Protein 5DGG (pdb70)

Nearest PDB structures (foldseek):
  5dgg-assembly1_A  TM=1.006E+00  e=9.284E-41  Legionella pneumophila subsp. pneumophila str. Philadelphia 1
  5dgg-assembly2_B  TM=1.002E+00  e=3.657E-35  Legionella pneumophila subsp. pneumophila str. Philadelphia 1
  6ups-assembly1_A  TM=5.997E-01  e=3.165E-06  Orientia tsutsugamushi str. Ikeda
  8efw-assembly1_B  TM=4.073E-01  e=1.643E-03  Legionella pneumophila
  8bsh-assembly1_A  TM=3.653E-01  e=6.629E-01  Saccharomyces cerevisiae

Sequence (352 aa):
RDQMQDHDMTLLMPKSQGRIVVMAVVLNRYDSSHSANAIIETTLASDVFNPEVHYIMIPVGPGHWRGVYLLSKPTAYDLELFDPYGPEEGAAVVLDDYVLDLLNQCGVPKELVNIRHTGPKHPQGDAYSCGDFTCAYSHKKMKEFGAPEGSYNPILIDTLDNLGNEDNVVLRMTTREETRALVRDQMQDHHDMTLLMPKSQGRIVVMAVLNRYDSHSANAIIETTLASDVFNPEVHYIMIPVGPGHWRGVYLSKPYDDLELFDPYGPEGAAVLDDYVLDLLNQCGVPKKELVNIRHTGPKHPQGDAYSCGDFTCAYSHKKMKEEFGAPEGSYNPILIDTLDNLGNEDNVVLRMTTREETRALVDK

InterPro domains:
  IPR040938 Legionella ubiquitin-specific protease A domain [PF18242] (123-303)

Solvent-accessible surface area: 16009 Å² total; per-residue (Å²): 186,108,60,18,101,71,118,44,0,76,72,4,9,4,111,50,108,71,122,4,22,21,18,76,36,2,47,63,157,65,84,119,18,15,88,62,27,28,152,65,2,21,68,23,3,116,40,124,129,11,39,34,1,0,7,2,2,1,54,24,44,2,22,0,2,4,6,25,29,100,95,12,22,33,2,8,0,0,1,2,92,11,70,160,27,0,55,64,0,27,110,44,3,27,89,6,5,92,107,10,49,2,62,69,50,36,0,5,2,50,28,16,23,17,137,74,64,58,41,57,55,18,1,1,1,0,2,0,0,0,18,1,11,46,16,0,98,97,24,61,11,84,147,82,26,30,24,63,88,0,10,74,14,7,39,96,85,0,3,118,132,40,43,0,19,131,26,5,150,81,34,41,164,80,107,137,183,116,83,13,117,64,124,34,0,70,60,4,8,4,106,63,67,64,118,4,23,21,18,76,33,3,45,17,63,49,97,109,16,8,87,69,45,25,138,68,1,19,62,19,1,111,56,114,132,8,76,54,2,0,11,2,1,0,41,18,10,1,1,0,3,2,5,22,40,153,52,42,1,3,0,0,0,3,10,5,65,41,0,0,41,4,1,33,77,36,3,28,68,2,4,73,82,9,57,4,52,90,140,100,13,106,47,110,63,27,21,17,138,74,71,50,11,47,42,16,1,0,1,0,2,0,0,1,19,1,11,56,8,0,112,112,15,42,12,73,150,77,13,37,26,71,91,1,14,82,13,7,39,96,76,0,2,121,149,54,38,0,7,99,17,7,108,75,33,27,143,31,76,94,122,197

Radius of gyration: 22.14 Å; Cα contacts (8 Å, |Δi|>4): 715; chains: 2; bounding box: 52×66×44 Å

Foldseek 3Di:
DAADAQVLLVLQAFDDDWQEHEDGEAELVDPVRLVVCLVVVLCLVPDPRHAKYKYWYDDQQIWIWIWGCDCAIEIETEGLQFFVVSVVCPVVVQVSVVSSPDHPVRYHYDTGYAPDRPNDRRCNSLRRRLVSLVVCVVVPHDPVRGDVVSVVCRNPPNCVVHVSVVVSVVVSVVSD/DAADDQVLLQLLAFDDFWQEHEDGEAELVPVCRLVVCLVVVLCSLPPPRHQKYWYFYDDQQTWIWIAGHCGEIEIEGLQFQVPRVVCVVVVQVSVVSSVDHPVNYDYDGGYFPDHDNDRRCNSLLRRLVSLVVCVVVPGDPVRGDVVSVVCRNPPNCVVPVSVVVSVVVSVVSVVD

B-factor: mean 38.73, std 14.13, range [18.29, 102.54]

Structure (mmCIF, N/CA/C/O backbone):
data_5DGG
#
_entry.id   5DGG
#
_cell.length_a   49.085
_cell.length_b   56.564
_cell.length_c   121.994
_cell.angle_alpha   90.000
_cell.angle_beta   90.000
_cell.angle_gamma   90.000
#
_symmetry.space_group_name_H-M   'P 21 21 21'
#
loop_
_entity.id
_entity.type
_entity.pdbx_description
1 polymer 'Uncharacterized protein'
2 non-polymer 'CHLORIDE ION'
3 water water
#
loop_
_atom_site.group_PDB
_atom_site.id
_atom_site.type_symbol
_atom_site.label_atom_id
_atom_site.label_alt_id
_atom_site.label_comp_id
_atom_site.label_asym_id
_atom_site.label_entity_id
_atom_site.label_seq_id
_atom_site.pdbx_PDB_ins_code
_atom_site.Cartn_x
_atom_site.Cartn_y
_atom_site.Cartn_z
_atom_site.occupancy
_atom_site.B_iso_or_equiv
_atom_site.auth_seq_id
_atom_site.auth_comp_id
_atom_site.auth_asym_id
_atom_site.auth_atom_id
_atom_site.pdbx_PDB_model_num
ATOM 1 N N . ARG A 1 3 ? 15.418 -17.218 12.605 1.00 54.60 123 ARG A N 1
ATOM 2 C CA . ARG A 1 3 ? 14.912 -15.917 12.026 1.00 52.57 123 ARG A CA 1
ATOM 3 C C . ARG A 1 3 ? 14.291 -16.038 10.648 1.00 48.72 123 ARG A C 1
ATOM 4 O O . ARG A 1 3 ? 14.209 -15.068 9.877 1.00 48.08 123 ARG A O 1
ATOM 12 N N . ASP A 1 4 ? 13.843 -17.235 10.328 1.00 46.72 124 ASP A N 1
ATOM 13 C CA . ASP A 1 4 ? 13.017 -17.388 9.169 1.00 47.75 124 ASP A CA 1
ATOM 14 C C . ASP A 1 4 ? 11.619 -16.925 9.618 1.00 43.40 124 ASP A C 1
ATOM 15 O O . ASP A 1 4 ? 11.331 -16.754 10.836 1.00 39.98 124 ASP A O 1
ATOM 20 N N . GLN A 1 5 ? 10.833 -16.616 8.607 1.00 47.22 125 GLN A N 1
ATOM 21 C CA . GLN A 1 5 ? 9.450 -16.214 8.733 1.00 47.27 125 GLN A CA 1
ATOM 22 C C . GLN A 1 5 ? 8.554 -17.422 8.913 1.00 48.46 125 GLN A C 1
ATOM 23 O O . GLN A 1 5 ? 8.814 -18.484 8.328 1.00 41.72 125 GLN A O 1
ATOM 29 N N . MET A 1 6 ? 7.476 -17.235 9.686 1.00 44.44 126 MET A N 1
ATOM 30 C CA . MET A 1 6 ? 6.422 -18.212 9.734 1.00 42.01 126 MET A CA 1
ATOM 31 C C . MET A 1 6 ? 5.798 -18.344 8.346 1.00 40.25 126 MET A C 1
ATOM 32 O O . MET A 1 6 ? 5.602 -17.367 7.604 1.00 40.82 126 MET A O 1
ATOM 37 N N . GLN A 1 7 ? 5.530 -19.580 7.963 1.00 40.99 127 GLN A N 1
ATOM 38 C CA . GLN A 1 7 ? 4.813 -19.868 6.739 1.00 40.90 127 GLN A CA 1
ATOM 39 C C . GLN A 1 7 ? 3.369 -20.248 7.104 1.00 37.44 127 GLN A C 1
ATOM 40 O O . GLN A 1 7 ? 3.006 -20.333 8.287 1.00 34.44 127 GLN A O 1
ATOM 46 N N . ASP A 1 8 ? 2.547 -20.448 6.083 1.00 35.77 128 ASP A N 1
ATOM 47 C CA . ASP A 1 8 ? 1.137 -20.837 6.294 1.00 38.44 128 ASP A CA 1
ATOM 48 C C . ASP A 1 8 ? 0.928 -21.911 7.359 1.00 38.39 128 ASP A C 1
ATOM 49 O O . ASP A 1 8 ? 0.120 -21.748 8.290 1.00 35.41 128 ASP A O 1
ATOM 54 N N . HIS A 1 9 ? 1.622 -23.033 7.176 1.00 37.92 129 HIS A N 1
ATOM 55 C CA . HIS A 1 9 ? 1.413 -24.198 8.022 1.00 41.67 129 HIS A CA 1
ATOM 56 C C . HIS A 1 9 ? 1.773 -23.882 9.460 1.00 38.07 129 HIS A C 1
ATOM 57 O O . HIS A 1 9 ? 1.106 -24.341 10.373 1.00 38.26 129 HIS A O 1
ATOM 64 N N . ASP A 1 10 ? 2.808 -23.073 9.661 1.00 37.92 130 ASP A N 1
ATOM 65 C CA . ASP A 1 10 ? 3.207 -22.639 11.005 1.00 37.55 130 ASP A CA 1
ATOM 66 C C . ASP A 1 10 ? 2.073 -21.855 11.643 1.00 36.20 130 ASP A C 1
ATOM 67 O O . ASP A 1 10 ? 1.767 -22.070 12.814 1.00 33.13 130 ASP A O 1
ATOM 72 N N . MET A 1 11 ? 1.447 -20.952 10.873 1.00 34.96 131 MET A N 1
ATOM 73 C CA . MET A 1 11 ? 0.334 -20.155 11.424 1.00 33.25 131 MET A CA 1
ATOM 74 C C . MET A 1 11 ? -0.838 -21.083 11.739 1.00 35.38 131 MET A C 1
ATOM 75 O O . MET A 1 11 ? -1.464 -20.985 12.797 1.00 33.85 131 MET A O 1
ATOM 80 N N . THR A 1 12 ? -1.153 -21.976 10.803 1.00 37.49 132 THR A N 1
ATOM 81 C CA . THR A 1 12 ? -2.251 -22.926 11.007 1.00 38.34 132 THR A CA 1
ATOM 82 C C . THR A 1 12 ? -2.057 -23.687 12.320 1.00 41.77 132 THR A C 1
ATOM 83 O O . THR A 1 12 ? -2.967 -23.791 13.114 1.00 40.87 132 THR A O 1
ATOM 87 N N . LEU A 1 13 ? -0.840 -24.125 12.591 1.00 42.76 133 LEU A N 1
ATOM 88 C CA . LEU A 1 13 ? -0.575 -24.900 13.792 1.00 45.11 133 LEU A CA 1
ATOM 89 C C . LEU A 1 13 ? -0.771 -24.060 15.046 1.00 42.95 133 LEU A C 1
ATOM 90 O O . LEU A 1 13 ? -1.388 -24.530 16.009 1.00 44.30 133 LEU A O 1
ATOM 95 N N . LEU A 1 14 ? -0.284 -22.817 15.038 1.00 38.33 134 LEU A N 1
ATOM 96 C CA . LEU A 1 14 ? -0.222 -22.036 16.275 1.00 38.95 134 LEU A CA 1
ATOM 97 C C . LEU A 1 14 ? -1.390 -21.074 16.543 1.00 34.70 134 LEU A C 1
ATOM 98 O O . LEU A 1 14 ? -1.606 -20.678 17.676 1.00 35.13 134 LEU A O 1
ATOM 103 N N . MET A 1 15 ? -2.098 -20.666 15.505 1.00 31.97 135 MET A N 1
ATOM 104 C CA . MET A 1 15 ? -3.283 -19.813 15.669 1.00 28.85 135 MET A CA 1
ATOM 105 C C . MET A 1 15 ? -4.302 -20.474 16.602 1.00 28.59 135 MET A C 1
ATOM 106 O O . MET A 1 15 ? -4.402 -21.695 16.650 1.00 28.98 135 MET A O 1
ATOM 111 N N . PRO A 1 16 ? -5.053 -19.665 17.358 1.00 28.29 136 PRO A N 1
ATOM 112 C CA . PRO A 1 16 ? -6.206 -20.212 18.109 1.00 27.83 136 PRO A CA 1
ATOM 113 C C . PRO A 1 16 ? -7.184 -20.839 17.118 1.00 29.33 136 PRO A C 1
ATOM 114 O O . PRO A 1 16 ? -7.128 -20.529 15.922 1.00 28.16 136 PRO A O 1
ATOM 118 N N . LYS A 1 17 ? -8.023 -21.731 17.615 1.00 29.18 137 LYS A N 1
ATOM 119 C CA . LYS A 1 17 ? -8.975 -22.465 16.809 1.00 30.22 137 LYS A CA 1
ATOM 120 C C . LYS A 1 17 ? -10.348 -21.929 17.133 1.00 26.65 137 LYS A C 1
ATOM 121 O O . LYS A 1 17 ? -10.573 -21.473 18.257 1.00 27.69 137 LYS A O 1
ATOM 127 N N . SER A 1 18 ? -11.267 -22.031 16.178 1.00 25.71 138 SER A N 1
ATOM 128 C CA . SER A 1 18 ? -12.637 -21.648 16.374 1.00 25.04 138 SER A CA 1
ATOM 129 C C . SER A 1 18 ? -13.195 -22.341 17.577 1.00 27.33 138 SER A C 1
ATOM 130 O O . SER A 1 18 ? -12.930 -23.532 17.807 1.00 26.09 138 SER A O 1
ATOM 133 N N . GLN A 1 19 ? -13.989 -21.614 18.343 1.00 27.10 139 GLN A N 1
ATOM 134 C CA . GLN A 1 19 ? -14.745 -22.231 19.412 1.00 32.41 139 GLN A CA 1
ATOM 135 C C . GLN A 1 19 ? -15.990 -21.393 19.706 1.00 30.89 139 GLN A C 1
ATOM 136 O O . GLN A 1 19 ? -15.895 -20.215 19.980 1.00 28.33 139 GLN A O 1
ATOM 142 N N . GLY A 1 20 ? -17.143 -22.023 19.578 1.00 30.91 140 GLY A N 1
ATOM 143 C CA . GLY A 1 20 ? -18.410 -21.393 19.864 1.00 31.58 140 GLY A CA 1
ATOM 144 C C . GLY A 1 20 ? -18.583 -20.152 19.009 1.00 30.31 140 GLY A C 1
ATOM 145 O O . GLY A 1 20 ? -18.380 -20.188 17.790 1.00 32.18 140 GLY A O 1
ATOM 146 N N . ARG A 1 21 ? -18.861 -19.033 19.662 1.00 28.28 141 ARG A N 1
ATOM 147 C CA . ARG A 1 21 ? -19.209 -17.796 18.937 1.00 28.45 141 ARG A CA 1
ATOM 148 C C . ARG A 1 21 ? -17.989 -17.093 18.284 1.00 25.37 141 ARG A C 1
ATOM 149 O O . ARG A 1 21 ? -18.121 -16.052 17.668 1.00 23.76 141 ARG A O 1
ATOM 157 N N . ILE A 1 22 ? -16.811 -17.663 18.432 1.00 24.17 142 ILE A N 1
ATOM 158 C CA . ILE A 1 22 ? -15.598 -17.112 17.841 1.00 24.27 142 ILE A CA 1
ATOM 159 C C . ILE A 1 22 ? -15.144 -18.021 16.728 1.00 24.76 142 ILE A C 1
ATOM 160 O O . ILE A 1 22 ? -14.824 -19.226 16.971 1.00 26.82 142 ILE A O 1
ATOM 165 N N . VAL A 1 23 ? -15.099 -17.494 15.518 1.00 22.75 143 VAL A N 1
ATOM 166 C CA . VAL A 1 23 ? -14.515 -18.238 14.412 1.00 24.06 143 VAL A CA 1
ATOM 167 C C . VAL A 1 23 ? -13.126 -17.744 14.089 1.00 23.61 143 VAL A C 1
ATOM 168 O O . VAL A 1 23 ? -12.909 -16.545 13.986 1.00 22.75 143 VAL A O 1
ATOM 172 N N . VAL A 1 24 ? -12.196 -18.675 13.852 1.00 22.30 144 VAL A N 1
ATOM 173 C CA . VAL A 1 24 ? -10.881 -18.344 13.400 1.00 23.09 144 VAL A CA 1
ATOM 174 C C . VAL A 1 24 ? -10.749 -18.985 12.031 1.00 24.52 144 VAL A C 1
ATOM 175 O O . VAL A 1 24 ? -10.782 -20.214 11.889 1.00 25.39 144 VAL A O 1
ATOM 179 N N . MET A 1 25 ? -10.661 -18.156 11.010 1.00 23.34 145 MET A N 1
ATOM 180 C CA . MET A 1 25 ? -10.544 -18.654 9.643 1.00 26.09 145 MET A CA 1
ATOM 181 C C . MET A 1 25 ? -9.117 -19.068 9.323 1.00 25.03 145 MET A C 1
ATOM 182 O O . MET A 1 25 ? -8.182 -18.654 9.989 1.00 23.74 145 MET A O 1
ATOM 187 N N . ALA A 1 26 ? -9.000 -19.868 8.261 1.00 25.31 146 ALA A N 1
ATOM 188 C CA . ALA A 1 26 ? -7.706 -20.258 7.733 1.00 28.75 146 ALA A CA 1
ATOM 189 C C . ALA A 1 26 ? -6.978 -19.067 7.163 1.00 28.58 146 ALA A C 1
ATOM 190 O O . ALA A 1 26 ? -7.565 -18.027 6.800 1.00 24.17 146 ALA A O 1
ATOM 192 N N . VAL A 1 27 ? -5.694 -19.274 7.001 1.00 29.83 147 VAL A N 1
ATOM 193 C CA A VAL A 1 27 ? -4.846 -18.240 6.426 0.60 30.98 147 VAL A CA 1
ATOM 194 C CA B VAL A 1 27 ? -4.798 -18.295 6.382 0.40 30.31 147 VAL A CA 1
ATOM 195 C C . VAL A 1 27 ? -5.319 -17.750 5.052 1.00 31.22 147 VAL A C 1
ATOM 196 O O . VAL A 1 27 ? -5.746 -18.523 4.181 1.00 29.49 147 VAL A O 1
ATOM 203 N N . LEU A 1 28 ? -5.261 -16.437 4.877 1.00 28.95 148 LEU A N 1
ATOM 204 C CA . LEU A 1 28 ? -5.599 -15.817 3.607 1.00 30.12 148 LEU A CA 1
ATOM 205 C C . LEU A 1 28 ? -4.318 -15.277 2.988 1.00 28.64 148 LEU A C 1
ATOM 206 O O . LEU A 1 28 ? -3.491 -14.709 3.681 1.00 26.37 148 LEU A O 1
ATOM 211 N N . ASN A 1 29 ? -4.174 -15.446 1.681 1.00 28.22 149 ASN A N 1
ATOM 212 C CA . ASN A 1 29 ? -3.061 -14.883 0.946 1.00 28.06 149 ASN A CA 1
ATOM 213 C C . ASN A 1 29 ? -3.573 -13.691 0.145 1.00 28.10 149 ASN A C 1
ATOM 214 O O . ASN A 1 29 ? -4.269 -13.858 -0.871 1.00 28.13 149 ASN A O 1
ATOM 219 N N . ARG A 1 30 ? -3.178 -12.493 0.531 1.00 28.57 150 ARG A N 1
ATOM 220 C CA . ARG A 1 30 ? -3.751 -11.281 -0.072 1.00 31.76 150 ARG A CA 1
ATOM 221 C C . ARG A 1 30 ? -3.314 -11.043 -1.489 1.00 32.54 150 ARG A C 1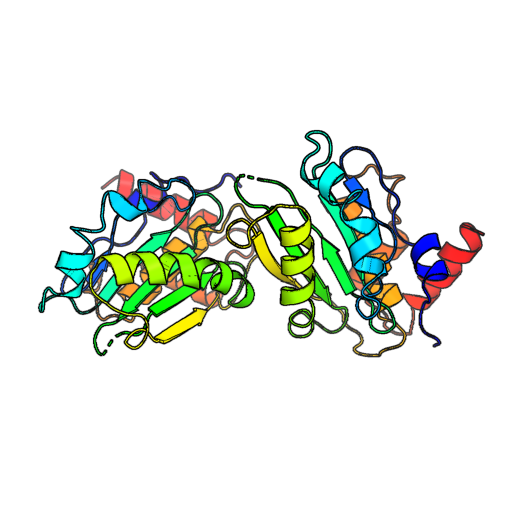
ATOM 222 O O . ARG A 1 30 ? -3.948 -10.265 -2.191 1.00 32.75 150 ARG A O 1
ATOM 230 N N . TYR A 1 31 ? -2.261 -11.724 -1.943 1.00 32.46 151 TYR A N 1
ATOM 231 C CA . TYR A 1 31 ? -1.825 -11.608 -3.363 1.00 34.06 151 TYR A CA 1
ATOM 232 C C . TYR A 1 31 ? -2.535 -12.514 -4.345 1.00 35.48 151 TYR A C 1
ATOM 233 O O . TYR A 1 31 ? -2.596 -12.216 -5.542 1.00 37.42 151 TYR A O 1
ATOM 242 N N . ASP A 1 32 ? -3.049 -13.620 -3.853 1.00 33.73 152 ASP A N 1
ATOM 243 C CA . ASP A 1 32 ? -3.674 -14.636 -4.674 1.00 33.51 152 ASP A CA 1
ATOM 244 C C . ASP A 1 32 ? -5.210 -14.412 -4.689 1.00 33.86 152 ASP A C 1
ATOM 245 O O . ASP A 1 32 ? -5.896 -14.646 -3.715 1.00 31.14 152 ASP A O 1
ATOM 250 N N . SER A 1 33 ? -5.726 -13.932 -5.810 1.00 33.96 153 SER A N 1
ATOM 251 C CA A SER A 1 33 ? -7.138 -13.617 -5.915 0.60 36.78 153 SER A CA 1
ATOM 252 C CA B SER A 1 33 ? -7.144 -13.623 -5.921 0.40 36.18 153 SER A CA 1
ATOM 253 C C . SER A 1 33 ? -7.984 -14.854 -5.588 1.00 36.93 153 SER A C 1
ATOM 254 O O . SER A 1 33 ? -9.090 -14.734 -5.030 1.00 35.69 153 SER A O 1
ATOM 259 N N . HIS A 1 34 ? -7.464 -16.039 -5.931 1.00 36.02 154 HIS A N 1
ATOM 260 C CA . HIS A 1 34 ? -8.167 -17.267 -5.618 1.00 36.51 154 HIS A CA 1
ATOM 261 C C . HIS A 1 34 ? -8.387 -17.500 -4.127 1.00 35.61 154 HIS A C 1
ATOM 262 O O . HIS A 1 34 ? -9.380 -18.129 -3.724 1.00 33.41 154 HIS A O 1
ATOM 269 N N . SER A 1 35 ? -7.476 -16.989 -3.301 1.00 34.56 155 SER A N 1
ATOM 270 C CA . SER A 1 35 ? -7.554 -17.215 -1.880 1.00 33.50 155 SER A CA 1
ATOM 271 C C . SER A 1 35 ? -8.790 -16.488 -1.298 1.00 33.29 155 SER A C 1
ATOM 272 O O . SER A 1 35 ? -9.614 -17.079 -0.594 1.00 34.24 155 SER A O 1
ATOM 275 N N . ALA A 1 36 ? -8.946 -15.229 -1.652 1.00 32.51 156 ALA A N 1
ATOM 276 C CA . ALA A 1 36 ? -10.119 -14.474 -1.286 1.00 35.07 156 ALA A CA 1
ATOM 277 C C . ALA A 1 36 ? -11.398 -15.101 -1.914 1.00 37.01 156 ALA A C 1
ATOM 278 O O . ALA A 1 36 ? -12.419 -15.298 -1.241 1.00 37.78 156 ALA A O 1
ATOM 280 N N . ASN A 1 37 ? -11.346 -15.418 -3.212 1.00 35.02 157 ASN A N 1
ATOM 281 C CA . ASN A 1 37 ? -12.499 -16.009 -3.886 1.00 35.91 157 ASN A CA 1
ATOM 282 C C . ASN A 1 37 ? -12.993 -17.269 -3.223 1.00 36.18 157 ASN A C 1
ATOM 283 O O . ASN A 1 37 ? -14.181 -17.441 -3.059 1.00 36.04 157 ASN A O 1
ATOM 288 N N . ALA A 1 38 ? -12.078 -18.115 -2.812 1.00 35.89 158 ALA A N 1
ATOM 289 C CA . ALA A 1 38 ? -12.435 -19.386 -2.231 1.00 38.78 158 ALA A CA 1
ATOM 290 C C . ALA A 1 38 ? -13.123 -19.289 -0.886 1.00 40.56 158 ALA A C 1
ATOM 291 O O . ALA A 1 38 ? -13.808 -20.230 -0.507 1.00 45.70 158 ALA A O 1
ATOM 293 N N . ILE A 1 39 ? -12.915 -18.213 -0.134 1.00 38.80 159 ILE A N 1
ATOM 294 C CA . ILE A 1 39 ? -13.508 -18.160 1.200 1.00 40.15 159 ILE A CA 1
ATOM 295 C C . ILE A 1 39 ? -14.761 -17.318 1.339 1.00 36.30 159 ILE A C 1
ATOM 296 O O . ILE A 1 39 ? -15.303 -17.243 2.444 1.00 37.94 159 ILE A O 1
ATOM 301 N N . ILE A 1 40 ? -15.204 -16.673 0.261 1.00 34.19 160 ILE A N 1
ATOM 302 C CA . ILE A 1 40 ? -16.359 -15.770 0.350 1.00 35.31 160 ILE A CA 1
ATOM 303 C C . ILE A 1 40 ? -17.532 -16.518 0.970 1.00 33.97 160 ILE A C 1
ATOM 304 O O . ILE A 1 40 ? -18.221 -15.980 1.836 1.00 31.63 160 ILE A O 1
ATOM 309 N N . GLU A 1 41 ? -17.745 -17.771 0.565 1.00 34.46 161 GLU A N 1
ATOM 310 C CA . GLU A 1 41 ? -18.959 -18.454 0.978 1.00 36.50 161 GLU A CA 1
ATOM 311 C C . GLU A 1 41 ? -18.907 -18.822 2.460 1.00 35.32 161 GLU A C 1
ATOM 312 O O . GLU A 1 41 ? -19.889 -18.653 3.207 1.00 33.22 161 GLU A O 1
ATOM 318 N N . THR A 1 42 ? -17.752 -19.275 2.886 1.00 33.63 162 THR A N 1
ATOM 319 C CA A THR A 1 42 ? -17.541 -19.573 4.298 0.60 35.02 162 THR A CA 1
ATOM 320 C CA B THR A 1 42 ? -17.486 -19.567 4.294 0.40 32.92 162 THR A CA 1
ATOM 321 C C . THR A 1 42 ? -17.598 -18.296 5.140 1.00 30.54 162 THR A C 1
ATOM 322 O O . THR A 1 42 ? -18.267 -18.265 6.173 1.00 30.22 162 THR A O 1
ATOM 329 N N . LEU A 1 43 ? -16.981 -17.237 4.678 1.00 28.48 163 LEU A N 1
ATOM 330 C CA . LEU A 1 43 ? -16.959 -16.018 5.462 1.00 29.58 163 LEU A CA 1
ATOM 331 C C . LEU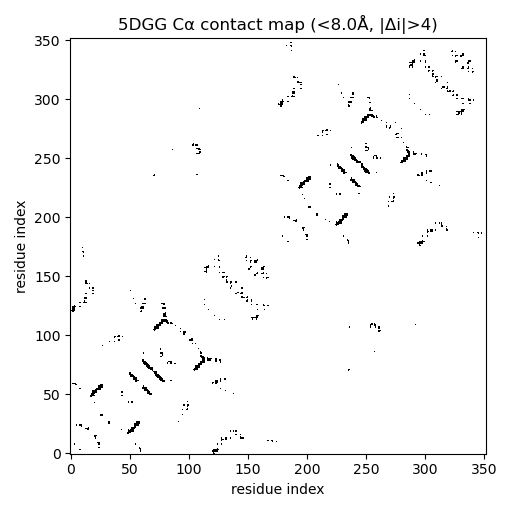 A 1 43 ? -18.382 -15.391 5.476 1.00 29.35 163 LEU A C 1
ATOM 332 O O . LEU A 1 43 ? -18.875 -14.941 6.530 1.00 29.00 163 LEU A O 1
ATOM 337 N N . ALA A 1 44 ? -19.090 -15.446 4.349 1.00 28.36 164 ALA A N 1
ATOM 338 C CA . ALA A 1 44 ? -20.445 -14.891 4.297 1.00 28.90 164 ALA A CA 1
ATOM 339 C C . ALA A 1 44 ? -21.353 -15.697 5.226 1.00 28.90 164 ALA A C 1
ATOM 340 O O . ALA A 1 44 ? -22.121 -15.140 6.032 1.00 27.52 164 ALA A O 1
ATOM 342 N N . SER A 1 45 ? -21.215 -17.013 5.185 1.00 28.61 165 SER A N 1
ATOM 343 C CA . SER A 1 45 ? -22.017 -17.829 6.061 1.00 31.18 165 SER A CA 1
ATOM 344 C C . SER A 1 45 ? -21.847 -17.455 7.547 1.00 30.36 165 SER A C 1
ATOM 345 O O . SER A 1 45 ? -22.817 -17.383 8.284 1.00 31.09 165 SER A O 1
ATOM 348 N N . ASP A 1 46 ? -20.613 -17.217 7.971 1.00 27.00 166 ASP A N 1
ATOM 349 C CA . ASP A 1 46 ? -20.299 -16.823 9.348 1.00 27.02 166 ASP A CA 1
ATOM 350 C C . ASP A 1 46 ? -20.742 -15.388 9.645 1.00 26.94 166 ASP A C 1
ATOM 351 O O . ASP A 1 46 ? -21.303 -15.121 10.705 1.00 27.48 166 ASP A O 1
ATOM 356 N N . VAL A 1 47 ? -20.526 -14.476 8.701 1.00 25.73 167 VAL A N 1
ATOM 357 C CA . VAL A 1 47 ? -20.980 -13.113 8.853 1.00 28.63 167 VAL A CA 1
ATOM 358 C C . VAL A 1 47 ? -22.454 -13.052 9.178 1.00 30.19 167 VAL A C 1
ATOM 359 O O . VAL A 1 47 ? -22.845 -12.278 10.026 1.00 30.77 167 VAL A O 1
ATOM 363 N N . PHE A 1 48 ? -23.244 -13.894 8.523 1.00 32.69 168 PHE A N 1
ATOM 364 C CA . PHE A 1 48 ? -24.675 -13.831 8.637 1.00 33.35 168 PHE A CA 1
ATOM 365 C C . PHE A 1 48 ? -25.238 -14.907 9.543 1.00 36.83 168 PHE A C 1
ATOM 366 O O . PHE A 1 48 ? -26.464 -15.101 9.600 1.00 39.74 168 PHE A O 1
ATOM 374 N N . ASN A 1 49 ? -24.385 -15.570 10.319 1.00 36.45 169 ASN A N 1
ATOM 375 C CA . ASN A 1 49 ? -24.843 -16.600 11.212 1.00 36.82 169 ASN A CA 1
ATOM 376 C C . ASN A 1 49 ? -24.978 -16.018 12.616 1.00 41.61 169 ASN A C 1
ATOM 377 O O . ASN A 1 49 ? -23.988 -15.513 13.186 1.00 36.77 169 ASN A O 1
ATOM 382 N N . PRO A 1 50 ? -26.218 -16.055 13.178 1.00 45.02 170 PRO A N 1
ATOM 383 C CA . PRO A 1 50 ? -26.483 -15.449 14.473 1.00 45.42 170 PRO A CA 1
ATOM 384 C C . PRO A 1 50 ? -25.607 -15.972 15.602 1.00 40.45 170 PRO A C 1
ATOM 385 O O . PRO A 1 50 ? -25.312 -15.223 16.515 1.00 42.94 170 PRO A O 1
ATOM 389 N N . GLU A 1 51 ? -25.199 -17.228 15.528 1.00 40.39 171 GLU A N 1
ATOM 390 C CA . GLU A 1 51 ? -24.416 -17.860 16.593 1.00 43.73 171 GLU A CA 1
ATOM 391 C C . GLU A 1 51 ? -22.925 -17.399 16.644 1.00 39.55 171 GLU A C 1
ATOM 392 O O . GLU A 1 51 ? -22.251 -17.623 17.646 1.00 42.52 171 GLU A O 1
ATOM 398 N N . VAL A 1 52 ? -22.444 -16.823 15.546 1.00 33.54 172 VAL A N 1
ATOM 399 C CA . VAL A 1 52 ? -21.082 -16.318 15.413 1.00 29.52 172 VAL A CA 1
ATOM 400 C C . VAL A 1 52 ? -21.085 -14.847 15.748 1.00 28.56 172 VAL A C 1
ATOM 401 O O . VAL A 1 52 ? -21.894 -14.077 15.211 1.00 28.14 172 VAL A O 1
ATOM 405 N N . HIS A 1 53 ? -20.200 -14.452 16.659 1.00 26.03 173 HIS A N 1
ATOM 406 C CA . HIS A 1 53 ? -20.087 -13.062 17.013 1.00 27.16 173 HIS A CA 1
ATOM 407 C C . HIS A 1 53 ? -18.731 -12.433 16.656 1.00 24.84 173 HIS A C 1
ATOM 408 O O . HIS A 1 53 ? -18.642 -11.224 16.482 1.00 25.78 173 HIS A O 1
ATOM 415 N N . TYR A 1 54 ? -17.689 -13.249 16.573 1.00 23.09 174 TYR A N 1
ATOM 416 C CA . TYR A 1 54 ? -16.359 -12.771 16.243 1.00 21.36 174 TYR A CA 1
ATOM 417 C C . TYR A 1 54 ? -15.753 -13.644 15.145 1.00 22.35 174 TYR A C 1
ATOM 418 O O . TYR A 1 54 ? -15.941 -14.851 15.133 1.00 20.41 174 TYR A O 1
ATOM 427 N N . ILE A 1 55 ? -15.030 -13.013 14.213 1.00 20.99 175 ILE A N 1
ATOM 428 C CA . ILE A 1 55 ? -14.331 -13.712 13.124 1.00 19.98 175 ILE A CA 1
ATOM 429 C C . ILE A 1 55 ? -12.911 -13.163 13.050 1.00 19.57 175 ILE A C 1
ATOM 430 O O . ILE A 1 55 ? -12.759 -11.970 12.913 1.00 19.98 175 ILE A O 1
ATOM 435 N N . MET A 1 56 ? -11.901 -14.026 13.192 1.00 18.83 176 MET A N 1
ATOM 436 C CA . MET A 1 56 ? -10.503 -13.668 13.045 1.00 19.41 176 MET A CA 1
ATOM 437 C C . MET A 1 56 ? -9.923 -14.204 11.731 1.00 19.67 176 MET A C 1
ATOM 438 O O . MET A 1 56 ? -10.174 -15.349 11.327 1.00 20.67 176 MET A O 1
ATOM 443 N N . ILE A 1 57 ? -9.065 -13.444 11.108 1.00 19.56 177 ILE A N 1
ATOM 444 C CA . ILE A 1 57 ? -8.378 -13.938 9.891 1.00 19.97 177 ILE A CA 1
ATOM 445 C C . ILE A 1 57 ? -6.922 -13.598 9.936 1.00 19.68 177 ILE A C 1
ATOM 446 O O . ILE A 1 57 ? -6.574 -12.432 10.039 1.00 20.37 177 ILE A O 1
ATOM 451 N N . PRO A 1 58 ? -6.028 -14.600 9.855 1.00 20.27 178 PRO A N 1
ATOM 452 C CA . PRO A 1 58 ? -4.652 -14.237 9.660 1.00 21.27 178 PRO A CA 1
ATOM 453 C C . PRO A 1 58 ? -4.344 -13.973 8.197 1.00 20.96 178 PRO A C 1
ATOM 454 O O . PRO A 1 58 ? -4.640 -14.799 7.356 1.00 24.94 178 PRO A O 1
ATOM 458 N N . VAL A 1 59 ? -3.779 -12.823 7.883 1.00 19.97 179 VAL A N 1
ATOM 459 C CA . VAL A 1 59 ? -3.608 -12.429 6.480 1.00 21.17 179 VAL A CA 1
ATOM 460 C C . VAL A 1 59 ? -2.131 -12.257 6.156 1.00 22.84 179 VAL A C 1
ATOM 461 O O . VAL A 1 59 ? -1.429 -11.447 6.759 1.00 23.28 179 VAL A O 1
ATOM 465 N N . GLY A 1 60 ? -1.674 -13.045 5.203 1.00 25.85 180 GLY A N 1
ATOM 466 C CA . GLY A 1 60 ? -0.317 -12.948 4.735 1.00 26.38 180 GLY A CA 1
ATOM 467 C C . GLY A 1 60 ? -0.246 -12.878 3.231 1.00 29.34 180 GLY A C 1
ATOM 468 O O . GLY A 1 60 ? -1.121 -12.350 2.605 1.00 29.48 180 GLY A O 1
ATOM 469 N N . PRO A 1 61 ? 0.834 -13.414 2.647 1.00 32.22 181 PRO A N 1
ATOM 470 C CA . PRO A 1 61 ? 1.898 -14.096 3.365 1.00 31.94 181 PRO A CA 1
ATOM 471 C C . PRO A 1 61 ? 2.998 -13.111 3.618 1.00 29.91 181 PRO A C 1
ATOM 472 O O . PRO A 1 61 ? 2.844 -11.915 3.334 1.00 33.66 181 PRO A O 1
ATOM 476 N N . GLY A 1 62 ? 4.094 -13.567 4.193 1.00 30.90 182 GLY A N 1
ATOM 477 C CA . GLY A 1 62 ? 5.175 -12.650 4.472 1.00 31.96 182 GLY A CA 1
ATOM 478 C C . GLY A 1 62 ? 4.980 -11.817 5.715 1.00 31.96 182 GLY A C 1
ATOM 479 O O . GLY A 1 62 ? 5.153 -12.326 6.783 1.00 31.54 182 GLY A O 1
ATOM 480 N N . HIS A 1 63 ? 4.621 -10.536 5.555 1.00 30.17 183 HIS A N 1
ATOM 481 C CA . HIS A 1 63 ? 4.326 -9.656 6.649 1.00 29.91 183 HIS A CA 1
ATOM 482 C C . HIS A 1 63 ? 2.900 -9.958 7.212 1.00 27.31 183 HIS A C 1
ATOM 483 O O . HIS A 1 63 ? 1.961 -9.261 6.876 1.00 25.63 183 HIS A O 1
ATOM 490 N N . TRP A 1 64 ? 2.778 -10.983 8.053 1.00 24.90 184 TRP A N 1
ATOM 491 C CA . TRP A 1 64 ? 1.494 -11.398 8.611 1.00 24.83 184 TRP A CA 1
ATOM 492 C C . TRP A 1 64 ? 0.828 -10.261 9.350 1.00 24.08 184 TRP A C 1
ATOM 493 O O . TRP A 1 64 ? 1.489 -9.483 10.045 1.00 24.67 184 TRP A O 1
ATOM 504 N N . ARG A 1 65 ? -0.471 -10.149 9.135 1.00 22.26 185 ARG A N 1
ATOM 505 C CA . ARG A 1 65 ? -1.332 -9.225 9.826 1.00 21.51 185 ARG A CA 1
ATOM 506 C C . ARG A 1 65 ? -2.599 -9.940 10.299 1.00 21.00 185 ARG A C 1
ATOM 507 O O . ARG A 1 65 ? -2.931 -11.041 9.856 1.00 21.31 185 ARG A O 1
ATOM 515 N N . GLY A 1 66 ? -3.292 -9.333 11.236 1.00 20.20 186 GLY A N 1
ATOM 516 C CA . GLY A 1 66 ? -4.510 -9.911 11.766 1.00 20.54 186 GLY A CA 1
ATOM 517 C C . GLY A 1 66 ? -5.722 -9.052 11.505 1.00 19.83 186 GLY A C 1
ATOM 518 O O . GLY A 1 66 ? -5.650 -7.832 11.520 1.00 18.39 186 GLY A O 1
ATOM 519 N N . VAL A 1 67 ? -6.822 -9.705 11.168 1.00 18.30 187 VAL A N 1
ATOM 520 C CA . VAL A 1 67 ? -8.083 -9.071 10.970 1.00 18.68 187 VAL A CA 1
ATOM 521 C C . VAL A 1 67 ? -9.082 -9.625 11.970 1.00 19.10 187 VAL A C 1
ATOM 522 O O . VAL A 1 67 ? -9.279 -10.865 12.035 1.00 19.68 187 VAL A O 1
ATOM 526 N N . TYR A 1 68 ? -9.730 -8.750 12.718 1.00 18.82 188 TYR A N 1
ATOM 527 C CA . TYR A 1 68 ? -10.682 -9.137 13.777 1.00 20.13 188 TYR A CA 1
ATOM 528 C C . TYR A 1 68 ? -11.998 -8.422 13.586 1.00 19.95 188 TYR A C 1
ATOM 529 O O . TYR A 1 68 ? -12.082 -7.192 13.756 1.00 20.70 188 TYR A O 1
ATOM 538 N N . LEU A 1 69 ? -13.018 -9.194 13.222 1.00 19.40 189 LEU A N 1
ATOM 539 C CA A LEU A 1 69 ? -14.361 -8.668 13.001 0.60 21.38 189 LEU A CA 1
ATOM 540 C CA B LEU A 1 69 ? -14.364 -8.677 13.008 0.40 20.63 189 LEU A CA 1
ATOM 541 C C . LEU A 1 69 ? -15.246 -9.001 14.189 1.00 21.53 189 LEU A C 1
ATOM 542 O O . LEU A 1 69 ? -15.309 -10.171 14.621 1.00 22.26 189 LEU A O 1
ATOM 551 N N . SER A 1 70 ? -15.902 -7.985 14.709 1.00 21.67 190 SER A N 1
ATOM 552 C CA . SER A 1 70 ? -16.831 -8.080 15.815 1.00 23.65 190 SER A CA 1
ATOM 553 C C . SER A 1 70 ? -18.170 -7.621 15.310 1.00 26.00 190 SER A C 1
ATOM 554 O O . SER A 1 70 ? -18.301 -6.537 14.712 1.00 25.63 190 SER A O 1
ATOM 557 N N . LYS A 1 71 ? -19.195 -8.426 15.542 1.00 28.74 191 LYS A N 1
ATOM 558 C CA . LYS A 1 71 ? -20.576 -8.062 15.160 1.00 32.18 191 LYS A CA 1
ATOM 559 C C . LYS A 1 71 ? -21.195 -7.067 16.107 1.00 37.78 191 LYS A C 1
ATOM 560 O O . LYS A 1 71 ? -20.692 -6.864 17.245 1.00 37.37 191 LYS A O 1
ATOM 566 N N . PRO A 1 72 ? -22.308 -6.413 15.671 1.00 46.13 192 PRO A N 1
ATOM 567 C CA . PRO A 1 72 ? -22.913 -5.385 16.569 1.00 49.93 192 PRO A CA 1
ATOM 568 C C . PRO A 1 72 ? -23.452 -5.923 17.915 1.00 49.63 192 PRO A C 1
ATOM 569 O O . PRO A 1 72 ? -23.975 -7.035 17.971 1.00 46.65 192 PRO A O 1
ATOM 573 N N . THR A 1 79 ? -26.007 -2.036 14.489 1.00 52.62 199 THR A N 1
ATOM 574 C CA . THR A 1 79 ? -26.010 -2.428 13.067 1.00 55.71 199 THR A CA 1
ATOM 575 C C . THR A 1 79 ? -24.611 -2.689 12.428 1.00 49.26 199 THR A C 1
ATOM 576 O O . THR A 1 79 ? -24.464 -3.648 11.677 1.00 48.10 199 THR A O 1
ATOM 580 N N . ALA A 1 80 ? -23.600 -1.843 12.698 1.00 47.01 200 ALA A N 1
ATOM 581 C CA . ALA A 1 80 ? -22.299 -1.996 12.026 1.00 40.99 200 ALA A CA 1
ATOM 582 C C . ALA A 1 80 ? -21.305 -2.983 12.704 1.00 36.63 200 ALA A C 1
ATOM 583 O O . ALA A 1 80 ? -21.382 -3.257 13.882 1.00 44.18 200 ALA A O 1
ATOM 585 N N . TYR A 1 81 ? -20.400 -3.517 11.884 1.00 30.37 201 TYR A N 1
ATOM 586 C CA . TYR A 1 81 ? -19.407 -4.466 12.242 1.00 25.78 201 TYR A CA 1
ATOM 587 C C . TYR A 1 81 ? -18.127 -3.682 12.563 1.00 26.75 201 TYR A C 1
ATOM 588 O O . TYR A 1 81 ? -17.765 -2.788 11.788 1.00 25.69 201 TYR A O 1
ATOM 597 N N . ASP A 1 82 ? -17.458 -4.019 13.667 1.00 24.12 202 ASP A N 1
ATOM 598 C CA . ASP A 1 82 ? -16.155 -3.479 14.007 1.00 23.95 202 ASP A CA 1
ATOM 599 C C . ASP A 1 82 ? -15.113 -4.311 13.357 1.00 23.48 202 ASP A C 1
ATOM 600 O O . ASP A 1 82 ? -15.117 -5.539 13.493 1.00 23.14 202 ASP A O 1
ATOM 605 N N . LEU A 1 83 ? -14.191 -3.680 12.654 1.00 21.48 203 LEU A N 1
ATOM 606 C CA . LEU A 1 83 ? -13.155 -4.376 11.977 1.00 21.21 203 LEU A CA 1
ATOM 607 C C . LEU A 1 83 ? -11.768 -3.851 12.442 1.00 20.92 203 LEU A C 1
ATOM 608 O O . LEU A 1 83 ? -11.375 -2.709 12.120 1.00 21.37 203 LEU A O 1
ATOM 613 N N . GLU A 1 84 ? -11.074 -4.629 13.235 1.00 18.82 204 GLU A N 1
ATOM 614 C CA . GLU A 1 84 ? -9.736 -4.241 13.700 1.00 21.05 204 GLU A CA 1
ATOM 615 C C . GLU A 1 84 ? -8.688 -4.842 12.781 1.00 20.77 204 GLU A C 1
ATOM 616 O O . GLU A 1 84 ? -8.699 -6.058 12.528 1.00 21.20 204 GLU A O 1
ATOM 622 N N . LEU A 1 85 ? -7.810 -4.001 12.272 1.00 20.09 205 LEU A N 1
ATOM 623 C CA . LEU A 1 85 ? -6.721 -4.400 11.409 1.00 20.52 205 LEU A CA 1
ATOM 624 C C . LEU A 1 85 ? -5.399 -4.207 12.098 1.00 20.44 205 LEU A C 1
ATOM 625 O O . LEU A 1 85 ? -5.009 -3.080 12.373 1.00 21.21 205 LEU A O 1
ATOM 630 N N . PHE A 1 86 ? -4.741 -5.317 12.465 1.00 20.58 206 PHE A N 1
ATOM 631 C CA . PHE A 1 86 ? -3.536 -5.339 13.321 1.00 20.98 206 PHE A CA 1
ATOM 632 C C . PHE A 1 86 ? -2.288 -5.566 12.469 1.00 20.60 206 PHE A C 1
ATOM 633 O O . PHE A 1 86 ? -2.213 -6.515 11.710 1.00 19.24 206 PHE A O 1
ATOM 641 N N . ASP A 1 87 ? -1.325 -4.674 12.601 1.00 21.19 207 ASP A N 1
ATOM 642 C CA . ASP A 1 87 ? -0.045 -4.857 11.957 1.00 23.09 207 ASP A CA 1
ATOM 643 C C . ASP A 1 87 ? 1.054 -4.909 13.042 1.00 22.66 207 ASP A C 1
ATOM 644 O O . ASP A 1 87 ? 1.188 -3.977 13.853 1.00 22.59 207 ASP A O 1
ATOM 649 N N . PRO A 1 88 ? 1.838 -6.011 13.089 1.00 23.19 208 PRO A N 1
ATOM 650 C CA . PRO A 1 88 ? 2.923 -6.141 14.058 1.00 25.11 208 PRO A CA 1
ATOM 651 C C . PRO A 1 88 ? 3.864 -4.922 14.124 1.00 26.45 208 PRO A C 1
ATOM 652 O O . PRO A 1 88 ? 4.466 -4.671 15.183 1.00 29.15 208 PRO A O 1
ATOM 656 N N . TYR A 1 89 ? 3.987 -4.162 13.050 1.00 27.46 209 TYR A N 1
ATOM 657 C CA . TYR A 1 89 ? 4.959 -3.020 13.039 1.00 30.63 209 TYR A CA 1
ATOM 658 C C . TYR A 1 89 ? 4.369 -1.802 13.706 1.00 33.49 209 TYR A C 1
ATOM 659 O O . TYR A 1 89 ? 5.097 -0.928 14.158 1.00 30.21 209 TYR A O 1
ATOM 668 N N . GLY A 1 90 ? 3.048 -1.743 13.767 1.00 30.23 210 GLY A N 1
ATOM 669 C CA . GLY A 1 90 ? 2.369 -0.593 14.328 1.00 29.96 210 GLY A CA 1
ATOM 670 C C . GLY A 1 90 ? 1.162 -0.283 13.476 1.00 29.18 210 GLY A C 1
ATOM 671 O O . GLY A 1 90 ? 1.047 -0.780 12.356 1.00 26.65 210 GLY A O 1
ATOM 672 N N . PRO A 1 91 ? 0.244 0.552 13.989 1.00 29.20 211 PRO A N 1
ATOM 673 C CA . PRO A 1 91 ? -1.037 0.724 13.265 1.00 28.89 211 PRO A CA 1
ATOM 674 C C . PRO A 1 91 ? -0.966 1.309 11.849 1.00 30.36 211 PRO A C 1
ATOM 675 O O . PRO A 1 91 ? -1.771 0.930 11.000 1.00 28.38 211 PRO A O 1
ATOM 679 N N . GLU A 1 92 ? -0.007 2.202 11.576 1.00 32.59 212 GLU A N 1
ATOM 680 C CA A GLU A 1 92 ? 0.016 2.899 10.279 0.60 33.98 212 GLU A CA 1
ATOM 681 C CA B GLU A 1 92 ? 0.113 2.898 10.288 0.40 32.40 212 GLU A CA 1
ATOM 682 C C . GLU A 1 92 ? 0.107 1.940 9.100 1.00 31.41 212 GLU A C 1
ATOM 683 O O . GLU A 1 92 ? -0.537 2.168 8.072 1.00 32.59 212 GLU A O 1
ATOM 694 N N . GLY A 1 93 ? 0.848 0.853 9.243 1.00 29.28 213 GLY A N 1
ATOM 695 C CA . GLY A 1 93 ? 1.004 -0.106 8.162 1.00 28.86 213 GLY A CA 1
ATOM 696 C C . GLY A 1 93 ? -0.238 -0.946 7.891 1.00 28.14 213 GLY A C 1
ATOM 697 O O . GLY A 1 93 ? -0.346 -1.558 6.840 1.00 27.32 213 GLY A O 1
ATOM 698 N N . ALA A 1 94 ? -1.194 -0.992 8.830 1.00 27.08 214 ALA A N 1
ATOM 699 C CA . ALA A 1 94 ? -2.411 -1.763 8.593 1.00 25.49 214 ALA A CA 1
ATOM 700 C C . ALA A 1 94 ? -3.279 -1.201 7.453 1.00 26.22 214 ALA A C 1
ATOM 701 O O . ALA A 1 94 ? -4.178 -1.880 6.935 1.00 24.63 214 ALA A O 1
ATOM 703 N N . ALA A 1 95 ? -3.008 0.042 7.041 1.00 28.25 215 ALA A N 1
ATOM 704 C CA . ALA A 1 95 ? -3.715 0.713 5.934 1.00 28.65 215 ALA A CA 1
ATOM 705 C C . ALA A 1 95 ? -3.708 -0.131 4.676 1.00 29.87 215 ALA A C 1
ATOM 706 O O . ALA A 1 95 ? -4.643 -0.088 3.867 1.00 28.37 215 ALA A O 1
ATOM 708 N N . VAL A 1 96 ? -2.691 -0.962 4.560 1.00 28.90 216 VAL A N 1
ATOM 709 C CA A VAL A 1 96 ? -2.553 -1.815 3.406 0.60 30.35 216 VAL A CA 1
ATOM 710 C CA B VAL A 1 96 ? -2.540 -1.840 3.418 0.40 29.83 216 VAL A CA 1
ATOM 711 C C . VAL A 1 96 ? -3.713 -2.831 3.301 1.00 30.08 216 VAL A C 1
ATOM 712 O O . VAL A 1 96 ? -3.971 -3.381 2.239 1.00 29.89 216 VAL A O 1
ATOM 719 N N . LEU A 1 97 ? -4.437 -3.076 4.395 1.00 27.50 217 LEU A N 1
ATOM 720 C CA . LEU A 1 97 ? -5.566 -3.999 4.379 1.00 27.39 217 LEU A CA 1
ATOM 721 C C . LEU A 1 97 ? -6.928 -3.367 4.228 1.00 25.86 217 LEU A C 1
ATOM 722 O O . LEU A 1 97 ? -7.894 -4.116 4.086 1.00 24.91 217 LEU A O 1
ATOM 727 N N . ASP A 1 98 ? -7.038 -2.041 4.253 1.00 25.24 218 ASP A N 1
ATOM 728 C CA . ASP A 1 98 ? -8.368 -1.402 4.282 1.00 26.77 218 ASP A CA 1
ATOM 729 C C . ASP A 1 98 ? -9.201 -1.814 3.078 1.00 27.20 218 ASP A C 1
ATOM 730 O O . ASP A 1 98 ? -10.313 -2.325 3.222 1.00 25.60 218 ASP A O 1
ATOM 735 N N . ASP A 1 99 ? -8.645 -1.652 1.878 1.00 29.47 219 ASP A N 1
ATOM 736 C CA . ASP A 1 99 ? -9.391 -1.923 0.645 1.00 32.31 219 ASP A CA 1
ATOM 737 C C . ASP A 1 99 ? -9.670 -3.383 0.483 1.00 29.79 219 ASP A C 1
ATOM 738 O O . ASP A 1 99 ? -10.748 -3.748 0.062 1.00 28.79 219 ASP A O 1
ATOM 743 N N . TYR A 1 100 ? -8.657 -4.180 0.817 1.00 27.23 220 TYR A N 1
ATOM 744 C CA . TYR A 1 100 ? -8.700 -5.620 0.714 1.00 27.21 220 TYR A CA 1
ATOM 745 C C . TYR A 1 100 ? -9.827 -6.176 1.526 1.00 24.81 220 TYR A C 1
ATOM 746 O O . TYR A 1 100 ? -10.639 -6.962 1.014 1.00 23.59 220 TYR A O 1
ATOM 755 N N . VAL A 1 101 ? -9.905 -5.782 2.796 1.00 22.87 221 VAL A N 1
ATOM 756 C CA . VAL A 1 101 ? -10.914 -6.342 3.660 1.00 23.43 221 VAL A CA 1
ATOM 757 C C . VAL A 1 101 ? -12.314 -5.796 3.365 1.00 22.56 221 VAL A C 1
ATOM 758 O O . VAL A 1 101 ? -13.300 -6.549 3.442 1.00 21.83 221 VAL A O 1
ATOM 762 N N . LEU A 1 102 ? -12.398 -4.499 3.086 1.00 22.37 222 LEU A N 1
ATOM 763 C CA . LEU A 1 102 ? -13.644 -3.914 2.691 1.00 26.04 222 LEU A CA 1
ATOM 764 C C . LEU A 1 102 ? -14.208 -4.603 1.427 1.00 27.99 222 LEU A C 1
ATOM 765 O O . LEU A 1 102 ? -15.388 -4.899 1.359 1.00 26.66 222 LEU A O 1
ATOM 770 N N . ASP A 1 103 ? -13.352 -4.898 0.472 1.00 29.36 223 ASP A N 1
ATOM 771 C CA . ASP A 1 103 ? -13.800 -5.616 -0.732 1.00 33.52 223 ASP A CA 1
ATOM 772 C C . ASP A 1 103 ? -14.213 -7.041 -0.428 1.00 31.43 223 ASP A C 1
ATOM 773 O O . ASP A 1 103 ? -15.190 -7.5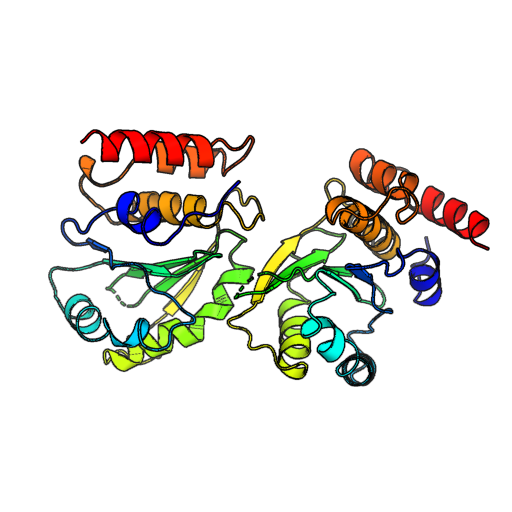27 -0.968 1.00 32.37 223 ASP A O 1
ATOM 778 N N . LEU A 1 104 ? -13.517 -7.696 0.480 1.00 29.44 224 LEU A N 1
ATOM 779 C CA . LEU A 1 104 ? -13.900 -9.031 0.919 1.00 29.94 224 LEU A CA 1
ATOM 780 C C . LEU A 1 104 ? -15.258 -9.010 1.581 1.00 30.10 224 LEU A C 1
ATOM 781 O O . LEU A 1 104 ? -16.147 -9.812 1.252 1.00 31.24 224 LEU A O 1
ATOM 786 N N . LEU A 1 105 ? -15.447 -8.083 2.509 1.00 27.20 225 LEU A N 1
ATOM 787 C CA . LEU A 1 105 ? -16.745 -7.916 3.116 1.00 27.04 225 LEU A CA 1
ATOM 788 C C . LEU A 1 105 ? -17.842 -7.533 2.072 1.00 29.57 225 LEU A C 1
ATOM 789 O O . LEU A 1 105 ? -18.950 -8.085 2.107 1.00 29.72 225 LEU A O 1
ATOM 794 N N . ASN A 1 106 ? -17.564 -6.610 1.172 1.00 30.30 226 ASN A N 1
ATOM 795 C CA . ASN A 1 106 ? -18.543 -6.322 0.129 1.00 36.55 226 ASN A CA 1
ATOM 796 C C . ASN A 1 106 ? -18.898 -7.554 -0.700 1.00 35.43 226 ASN A C 1
ATOM 797 O O . ASN A 1 106 ? -20.056 -7.777 -0.978 1.00 36.68 226 ASN A O 1
ATOM 802 N N . GLN A 1 107 ? -17.920 -8.385 -1.046 1.00 37.94 227 GLN A N 1
ATOM 803 C CA . GLN A 1 107 ? -18.240 -9.645 -1.707 1.00 40.29 227 GLN A CA 1
ATOM 804 C C . GLN A 1 107 ? -19.206 -10.493 -0.883 1.00 41.05 227 GLN A C 1
ATOM 805 O O . GLN A 1 107 ? -20.120 -11.093 -1.452 1.00 45.94 227 GLN A O 1
ATOM 811 N N . CYS A 1 108 ? -19.010 -10.564 0.447 1.00 36.06 228 CYS A N 1
ATOM 812 C CA . CYS A 1 108 ? -19.905 -11.333 1.319 1.00 34.95 228 CYS A CA 1
ATOM 813 C C . CYS A 1 108 ? -21.308 -10.756 1.418 1.00 35.84 228 CYS A C 1
ATOM 814 O O . CYS A 1 108 ? -22.208 -11.407 1.925 1.00 36.53 228 CYS A O 1
ATOM 817 N N . GLY A 1 109 ? -21.465 -9.515 0.990 1.00 37.81 229 GLY A N 1
ATOM 818 C CA . GLY A 1 109 ? -22.743 -8.850 0.974 1.00 39.61 229 GLY A CA 1
ATOM 819 C C . GLY A 1 109 ? -22.853 -7.761 2.011 1.00 41.24 229 GLY A C 1
ATOM 820 O O . GLY A 1 109 ? -23.960 -7.308 2.286 1.00 38.69 229 GLY A O 1
ATOM 821 N N . VAL A 1 110 ? -21.727 -7.343 2.619 1.00 35.41 230 VAL A N 1
ATOM 822 C CA . VAL A 1 110 ? -21.768 -6.261 3.601 1.00 34.07 230 VAL A CA 1
ATOM 823 C C . VAL A 1 110 ? -21.339 -4.943 2.962 1.00 36.24 230 VAL A C 1
ATOM 824 O O . VAL A 1 110 ? -20.183 -4.822 2.529 1.00 33.16 230 VAL A O 1
ATOM 828 N N . PRO A 1 111 ? -22.230 -3.943 2.914 1.00 37.34 231 PRO A N 1
ATOM 829 C CA . PRO A 1 111 ? -21.735 -2.657 2.375 1.00 38.80 231 PRO A CA 1
ATOM 830 C C . PRO A 1 111 ? -20.719 -1.933 3.294 1.00 39.57 231 PRO A C 1
ATOM 831 O O . PRO A 1 111 ? -20.750 -2.069 4.534 1.00 35.39 231 PRO A O 1
ATOM 835 N N . LYS A 1 112 ? -19.844 -1.141 2.683 1.00 40.53 232 LYS A N 1
ATOM 836 C CA . LYS A 1 112 ? -18.816 -0.449 3.441 1.00 38.02 232 LYS A CA 1
ATOM 837 C C . LYS A 1 112 ? -19.369 0.458 4.529 1.00 34.83 232 LYS A C 1
ATOM 838 O O . LYS A 1 112 ? -18.761 0.609 5.600 1.00 32.36 232 LYS A O 1
ATOM 844 N N . GLU A 1 113 ? -20.543 1.055 4.317 1.00 33.42 233 GLU A N 1
ATOM 845 C CA . GLU A 1 113 ? -21.116 1.920 5.346 1.00 35.04 233 GLU A CA 1
ATOM 846 C C . GLU A 1 113 ? -21.410 1.195 6.648 1.00 32.76 233 GLU A C 1
ATOM 847 O O . GLU A 1 113 ? -21.623 1.846 7.678 1.00 32.48 233 GLU A O 1
ATOM 853 N N . LEU A 1 114 ? -21.409 -0.142 6.624 1.00 32.36 234 LEU A N 1
ATOM 854 C CA . LEU A 1 114 ? -21.659 -0.891 7.844 1.00 33.02 234 LEU A CA 1
ATOM 855 C C . LEU A 1 114 ? -20.375 -1.413 8.459 1.00 32.04 234 LEU A C 1
ATOM 856 O O . LEU A 1 114 ? -20.432 -2.369 9.229 1.00 30.92 234 LEU A O 1
ATOM 861 N N . VAL A 1 115 ? -19.236 -0.809 8.138 1.00 27.24 235 VAL A N 1
ATOM 862 C CA . VAL A 1 115 ? -17.954 -1.307 8.643 1.00 25.69 235 VAL A CA 1
ATOM 863 C C . VAL A 1 115 ? -17.233 -0.166 9.382 1.00 24.79 235 VAL A C 1
ATOM 864 O O . VAL A 1 115 ? -17.084 0.961 8.840 1.00 25.64 235 VAL A O 1
ATOM 868 N N . ASN A 1 116 ? -16.831 -0.422 10.617 1.00 23.43 236 ASN A N 1
ATOM 869 C CA . ASN A 1 116 ? -16.027 0.545 11.402 1.00 23.28 236 ASN A CA 1
ATOM 870 C C . ASN A 1 116 ? -14.598 0.101 11.471 1.00 23.77 236 ASN A C 1
ATOM 871 O O . ASN A 1 116 ? -14.288 -0.810 12.226 1.00 24.36 236 ASN A O 1
ATOM 876 N N . ILE A 1 117 ? -13.719 0.669 10.659 1.00 22.82 237 ILE A N 1
ATOM 877 C CA . ILE A 1 117 ? -12.335 0.253 10.618 1.00 23.86 237 ILE A CA 1
ATOM 878 C C . ILE A 1 117 ? -11.519 0.907 11.719 1.00 24.69 237 ILE A C 1
ATOM 879 O O . ILE A 1 117 ? -11.674 2.123 11.985 1.00 26.56 237 ILE A O 1
ATOM 884 N N . ARG A 1 118 ? -10.621 0.143 12.322 1.00 23.22 238 ARG A N 1
ATOM 885 C CA . ARG A 1 118 ? -9.566 0.762 13.136 1.00 25.80 238 ARG A CA 1
ATOM 886 C C . ARG A 1 118 ? -8.267 0.027 12.988 1.00 24.35 238 ARG A C 1
ATOM 887 O O . ARG A 1 118 ? -8.269 -1.209 12.829 1.00 21.94 238 ARG A O 1
ATOM 895 N N . HIS A 1 119 ? -7.164 0.779 12.928 1.00 23.27 239 HIS A N 1
ATOM 896 C CA . HIS A 1 119 ? -5.836 0.185 12.760 1.00 23.38 239 HIS A CA 1
ATOM 897 C C . HIS A 1 119 ? -5.205 -0.003 14.119 1.00 24.33 239 HIS A C 1
ATOM 898 O O . HIS A 1 119 ? -5.315 0.893 14.944 1.00 23.81 239 HIS A O 1
ATOM 905 N N . THR A 1 120 ? -4.542 -1.130 14.363 1.00 23.62 240 THR A N 1
ATOM 906 C CA . THR A 1 120 ? -3.844 -1.339 15.634 1.00 25.01 240 THR A CA 1
ATOM 907 C C . THR A 1 120 ? -2.458 -1.920 15.411 1.00 23.84 240 THR A C 1
ATOM 908 O O . THR A 1 120 ? -2.137 -2.446 14.353 1.00 22.61 240 THR A O 1
ATOM 912 N N . GLY A 1 121 ? -1.635 -1.805 16.434 1.00 24.08 241 GLY A N 1
ATOM 913 C CA . GLY A 1 121 ? -0.341 -2.511 16.505 1.00 24.58 241 GLY A CA 1
ATOM 914 C C . GLY A 1 121 ? -0.087 -2.949 17.960 1.00 25.50 241 GLY A C 1
ATOM 915 O O . GLY A 1 121 ? -0.877 -2.686 18.827 1.00 26.90 241 GLY A O 1
ATOM 916 N N . PRO A 1 122 ? 1.021 -3.631 18.223 1.00 26.56 242 PRO A N 1
ATOM 917 C CA . PRO A 1 122 ? 1.293 -4.110 19.551 1.00 28.75 242 PRO A CA 1
ATOM 918 C C . PRO A 1 122 ? 1.920 -3.079 20.479 1.00 29.45 242 PRO A C 1
ATOM 919 O O . PRO A 1 122 ? 2.436 -2.073 20.035 1.00 29.86 242 PRO A O 1
ATOM 923 N N . LYS A 1 123 ? 1.890 -3.382 21.761 1.00 31.35 243 LYS A N 1
ATOM 924 C CA . LYS A 1 123 ? 2.573 -2.551 22.781 1.00 32.79 243 LYS A CA 1
ATOM 925 C C . LYS A 1 123 ? 4.067 -2.494 22.532 1.00 33.03 243 LYS A C 1
ATOM 926 O O . LYS A 1 123 ? 4.673 -1.426 22.653 1.00 33.00 243 LYS A O 1
ATOM 932 N N . HIS A 1 124 ? 4.660 -3.629 22.160 1.00 31.51 244 HIS A N 1
ATOM 933 C CA . HIS A 1 124 ? 6.127 -3.718 22.015 1.00 32.75 244 HIS A CA 1
ATOM 934 C C . HIS A 1 124 ? 6.550 -4.259 20.632 1.00 31.81 244 HIS A C 1
ATOM 935 O O . HIS A 1 124 ? 7.072 -5.380 20.499 1.00 32.74 244 HIS A O 1
ATOM 942 N N . PRO A 1 125 ? 6.351 -3.457 19.584 1.00 32.24 245 PRO A N 1
ATOM 943 C CA . PRO A 1 125 ? 6.680 -3.923 18.247 1.00 33.98 245 PRO A CA 1
ATOM 944 C C . PRO A 1 125 ? 8.178 -4.091 18.091 1.00 35.77 245 PRO A C 1
ATOM 945 O O . PRO A 1 125 ? 8.945 -3.373 18.745 1.00 35.48 245 PRO A O 1
ATOM 949 N N . GLN A 1 126 ? 8.597 -5.038 17.257 1.00 35.50 246 GLN A N 1
ATOM 950 C CA . GLN A 1 126 ? 10.019 -5.246 16.992 1.00 36.42 246 GLN A CA 1
ATOM 951 C C . GLN A 1 126 ? 10.438 -4.546 15.695 1.00 37.72 246 GLN A C 1
ATOM 952 O O . GLN A 1 126 ? 11.575 -4.095 15.575 1.00 36.29 246 GLN A O 1
ATOM 958 N N . GLY A 1 127 ? 9.528 -4.503 14.719 1.00 34.99 247 GLY A N 1
ATOM 959 C CA . GLY A 1 127 ? 9.752 -3.862 13.436 1.00 36.40 247 GLY A CA 1
ATOM 960 C C . GLY A 1 127 ? 10.669 -4.641 12.503 1.00 36.35 247 GLY A C 1
ATOM 961 O O . GLY A 1 127 ? 11.295 -4.045 11.651 1.00 40.35 247 GLY A O 1
ATOM 962 N N . ASP A 1 128 ? 10.752 -5.959 12.665 1.00 36.29 248 ASP A N 1
ATOM 963 C CA . ASP A 1 128 ? 11.555 -6.848 11.797 1.00 37.93 248 ASP A CA 1
ATOM 964 C C . ASP A 1 128 ? 10.620 -7.799 11.021 1.00 35.81 248 ASP A C 1
ATOM 965 O O . ASP A 1 128 ? 9.629 -8.286 11.580 1.00 35.38 248 ASP A O 1
ATOM 970 N N . ALA A 1 129 ? 10.946 -8.111 9.777 1.00 34.75 249 ALA A N 1
ATOM 971 C CA . ALA A 1 129 ? 10.029 -8.914 8.957 1.00 35.65 249 ALA A CA 1
ATOM 972 C C . ALA A 1 129 ? 9.763 -10.309 9.547 1.00 33.95 249 ALA A C 1
ATOM 973 O O . ALA A 1 129 ? 8.606 -10.795 9.559 1.00 30.52 249 ALA A O 1
ATOM 975 N N . TYR A 1 130 ? 10.830 -10.949 10.052 1.00 33.08 250 TYR A N 1
ATOM 976 C CA . TYR A 1 130 ? 10.736 -12.360 10.410 1.00 33.46 250 TYR A CA 1
ATOM 977 C C . TYR A 1 130 ? 9.710 -12.685 11.503 1.00 29.69 250 TYR A C 1
ATOM 978 O O . TYR A 1 130 ? 9.266 -13.802 11.555 1.00 28.05 250 TYR A O 1
ATOM 987 N N . SER A 1 131 ? 9.375 -11.732 12.381 1.00 28.64 251 SER A N 1
ATOM 988 C CA . SER A 1 131 ? 8.559 -12.044 13.545 1.00 27.05 251 SER A CA 1
ATOM 989 C C . SER A 1 131 ? 7.071 -11.626 13.384 1.00 28.46 251 SER A C 1
ATOM 990 O O . SER A 1 131 ? 6.335 -11.725 14.332 1.00 26.68 251 SER A O 1
ATOM 993 N N . CYS A 1 132 ? 6.629 -11.240 12.183 1.00 28.45 252 CYS A N 1
ATOM 994 C CA . CYS A 1 132 ? 5.265 -10.741 12.015 1.00 27.03 252 CYS A CA 1
ATOM 995 C C . CYS A 1 132 ? 4.266 -11.852 12.316 1.00 24.69 252 CYS A C 1
ATOM 996 O O . CYS A 1 132 ? 3.254 -11.590 12.886 1.00 24.42 252 CYS A O 1
ATOM 999 N N . GLY A 1 133 ? 4.586 -13.082 11.924 1.00 24.99 253 GLY A N 1
ATOM 1000 C CA . GLY A 1 133 ? 3.777 -14.263 12.219 1.00 25.04 253 GLY A CA 1
ATOM 1001 C C . GLY A 1 133 ? 3.586 -14.484 13.697 1.00 25.85 253 GLY A C 1
ATOM 1002 O O . GLY A 1 133 ? 2.475 -14.778 14.166 1.00 25.01 253 GLY A O 1
ATOM 1003 N N . ASP A 1 134 ? 4.704 -14.380 14.424 1.00 26.80 254 ASP A N 1
ATOM 1004 C CA . ASP A 1 134 ? 4.716 -14.570 15.852 1.00 27.93 254 ASP A CA 1
ATOM 1005 C C . ASP A 1 134 ? 3.822 -13.560 16.553 1.00 25.63 254 ASP A C 1
ATOM 1006 O O . ASP A 1 134 ? 3.005 -13.910 17.425 1.00 25.19 254 ASP A O 1
ATOM 1011 N N . PHE A 1 135 ? 4.026 -12.301 16.226 1.00 24.64 255 PHE A N 1
ATOM 1012 C CA . PHE A 1 135 ? 3.155 -11.243 16.739 1.00 24.96 255 PHE A CA 1
ATOM 1013 C C . PHE A 1 135 ? 1.694 -11.492 16.401 1.00 23.83 255 PHE A C 1
ATOM 1014 O O . PHE A 1 135 ? 0.833 -11.335 17.267 1.00 24.38 255 PHE A O 1
ATOM 1022 N N . THR A 1 136 ? 1.395 -11.850 15.152 1.00 22.20 256 THR A N 1
ATOM 1023 C CA . THR A 1 136 ? 0.018 -12.006 14.745 1.00 21.78 256 THR A CA 1
ATOM 1024 C C . THR A 1 136 ? -0.637 -13.213 15.464 1.00 23.59 256 THR A C 1
ATOM 1025 O O . THR A 1 136 ? -1.801 -13.133 15.903 1.00 22.77 256 THR A O 1
ATOM 1029 N N . CYS A 1 137 ? 0.109 -14.304 15.638 1.00 24.76 257 CYS A N 1
ATOM 1030 C CA . CYS A 1 137 ? -0.390 -15.480 16.333 1.00 25.53 257 CYS A CA 1
ATOM 1031 C C . CYS A 1 137 ? -0.666 -15.180 17.779 1.00 25.79 257 CYS A C 1
ATOM 1032 O O . CYS A 1 137 ? -1.768 -15.480 18.328 1.00 25.29 257 CYS A O 1
ATOM 1035 N N . ALA A 1 138 ? 0.291 -14.501 18.414 1.00 25.86 258 ALA A N 1
ATOM 1036 C CA . ALA A 1 138 ? 0.145 -14.185 19.821 1.00 25.00 258 ALA A CA 1
ATOM 1037 C C . ALA A 1 138 ? -0.960 -13.159 20.040 1.00 25.04 258 ALA A C 1
ATOM 1038 O O . ALA A 1 138 ? -1.744 -13.253 20.991 1.00 24.02 258 ALA A O 1
ATOM 1040 N N . TYR A 1 139 ? -1.020 -12.157 19.180 1.00 23.97 259 TYR A N 1
ATOM 1041 C CA . TYR A 1 139 ? -2.104 -11.162 19.279 1.00 23.70 259 TYR A CA 1
ATOM 1042 C C . TYR A 1 139 ? -3.508 -11.797 19.101 1.00 23.32 259 TYR A C 1
ATOM 1043 O O . TYR A 1 139 ? -4.484 -11.386 19.788 1.00 22.17 259 TYR A O 1
ATOM 1052 N N . SER A 1 140 ? -3.584 -12.789 18.199 1.00 22.91 260 SER A N 1
ATOM 1053 C CA . SER A 1 140 ? -4.794 -13.509 17.970 1.00 22.59 260 SER A CA 1
ATOM 1054 C C . SER A 1 140 ? -5.248 -14.292 19.236 1.00 23.58 260 SER A C 1
ATOM 1055 O O . SER A 1 140 ? -6.443 -14.407 19.556 1.00 24.28 260 SER A O 1
ATOM 1058 N N . HIS A 1 141 ? -4.301 -14.898 19.923 1.00 24.82 261 HIS A N 1
ATOM 1059 C CA . HIS A 1 141 ? -4.573 -15.491 21.225 1.00 25.02 261 HIS A CA 1
ATOM 1060 C C . HIS A 1 141 ? -5.067 -14.426 22.231 1.00 25.37 261 HIS A C 1
ATOM 1061 O O . HIS A 1 141 ? -6.028 -14.643 22.945 1.00 27.03 261 HIS A O 1
ATOM 1068 N N . LYS A 1 142 ? -4.420 -13.269 22.275 1.00 26.04 262 LYS A N 1
ATOM 1069 C CA . LYS A 1 142 ? -4.867 -12.205 23.132 1.00 27.51 262 LYS A CA 1
ATOM 1070 C C . LYS A 1 142 ? -6.316 -11.828 22.825 1.00 28.46 262 LYS A C 1
ATOM 1071 O O . LYS A 1 142 ? -7.130 -11.639 23.760 1.00 25.19 262 LYS A O 1
ATOM 1077 N N . LYS A 1 143 ? -6.652 -11.724 21.530 1.00 25.32 263 LYS A N 1
ATOM 1078 C CA . LYS A 1 143 ? -8.040 -11.419 21.174 1.00 25.20 263 LYS A CA 1
ATOM 1079 C C . LYS A 1 143 ? -9.023 -12.523 21.569 1.00 24.39 263 LYS A C 1
ATOM 1080 O O . LYS A 1 143 ? -10.162 -12.252 21.966 1.00 23.57 263 LYS A O 1
ATOM 1086 N N . MET A 1 144 ? -8.578 -13.763 21.448 1.00 23.71 264 MET A N 1
ATOM 1087 C CA . MET A 1 144 ? -9.351 -14.906 21.826 1.00 26.70 264 MET A CA 1
ATOM 1088 C C . MET A 1 144 ? -9.811 -14.773 23.274 1.00 28.85 264 MET A C 1
ATOM 1089 O O . MET A 1 144 ? -11.013 -14.897 23.586 1.00 27.67 264 MET A O 1
ATOM 1094 N N . LYS A 1 145 ? -8.865 -14.446 24.143 1.00 30.90 265 LYS A N 1
ATOM 1095 C CA . LYS A 1 145 ? -9.170 -14.163 25.566 1.00 31.63 265 LYS A CA 1
ATOM 1096 C C . LYS A 1 145 ? -10.095 -12.951 25.718 1.00 30.35 265 LYS A C 1
ATOM 1097 O O . LYS A 1 145 ? -11.138 -13.034 26.408 1.00 30.79 265 LYS A O 1
ATOM 1103 N N . GLU A 1 146 ? -9.747 -11.839 25.086 1.00 29.11 266 GLU A N 1
ATOM 1104 C CA . GLU A 1 146 ? -10.569 -10.644 25.160 1.00 30.90 266 GLU A CA 1
ATOM 1105 C C . GLU A 1 146 ? -11.982 -10.941 24.720 1.00 30.30 266 GLU A C 1
ATOM 1106 O O . GLU A 1 146 ? -12.916 -10.419 25.302 1.00 33.91 266 GLU A O 1
ATOM 1112 N N . PHE A 1 147 ? -12.160 -11.776 23.712 1.00 28.91 267 PHE A N 1
ATOM 1113 C CA . PHE A 1 147 ? -13.497 -12.059 23.207 1.00 29.05 267 PHE A CA 1
ATOM 1114 C C . PHE A 1 147 ? -14.255 -13.054 24.073 1.00 32.41 267 PHE A C 1
ATOM 1115 O O . PHE A 1 147 ? -15.394 -13.421 23.727 1.00 31.81 267 PHE A O 1
ATOM 1123 N N . GLY A 1 148 ? -13.648 -13.455 25.193 1.00 34.00 268 GLY A N 1
ATOM 1124 C CA . GLY A 1 148 ? -14.341 -14.257 26.205 1.00 34.87 268 GLY A CA 1
ATOM 1125 C C . GLY A 1 148 ? -14.211 -15.740 25.992 1.00 34.78 268 GLY A C 1
ATOM 1126 O O . GLY A 1 148 ? -15.012 -16.485 26.513 1.00 36.63 268 GLY A O 1
ATOM 1127 N N . ALA A 1 149 ? -13.202 -16.185 25.248 1.00 32.80 269 ALA A N 1
ATOM 1128 C CA . ALA A 1 149 ? -13.005 -17.611 25.031 1.00 33.54 269 ALA A CA 1
ATOM 1129 C C . ALA A 1 149 ? -12.657 -18.247 26.375 1.00 37.18 269 ALA A C 1
ATOM 1130 O O . ALA A 1 149 ? -12.134 -17.576 27.256 1.00 39.99 269 ALA A O 1
ATOM 1132 N N . PRO A 1 150 ? -12.913 -19.539 26.514 1.00 41.09 270 PRO A N 1
ATOM 1133 C CA . PRO A 1 150 ? -12.624 -20.205 27.779 1.00 46.09 270 PRO A CA 1
ATOM 1134 C C . PRO A 1 150 ? -11.153 -20.512 27.916 1.00 48.17 270 PRO A C 1
ATOM 1135 O O . PRO A 1 150 ? -10.483 -20.745 26.928 1.00 41.34 270 PRO A O 1
ATOM 1139 N N . GLU A 1 151 ? -10.698 -20.533 29.160 1.00 54.27 271 GLU A N 1
ATOM 1140 C CA . GLU A 1 151 ? -9.300 -20.754 29.528 1.00 59.31 271 GLU A CA 1
ATOM 1141 C C . GLU A 1 151 ? -8.457 -21.742 28.685 1.00 56.11 271 GLU A C 1
ATOM 1142 O O . GLU A 1 151 ? -7.279 -21.465 28.406 1.00 58.99 271 GLU A O 1
ATOM 1148 N N . GLY A 1 152 ? -9.023 -22.878 28.290 1.00 50.96 272 GLY A N 1
ATOM 1149 C CA . GLY A 1 152 ? -8.273 -23.824 27.455 1.00 49.82 272 GLY A CA 1
ATOM 1150 C C . GLY A 1 152 ? -8.120 -23.482 25.968 1.00 48.49 272 GLY A C 1
ATOM 1151 O O . GLY A 1 152 ? -7.394 -24.161 25.248 1.00 46.51 272 GLY A O 1
ATOM 1152 N N . SER A 1 153 ? -8.798 -22.441 25.487 1.00 45.88 273 SER A N 1
ATOM 1153 C CA . SER A 1 153 ? -8.913 -22.184 24.041 1.00 44.12 273 SER A CA 1
ATOM 1154 C C . SER A 1 153 ? -7.908 -21.159 23.539 1.00 40.59 273 SER A C 1
ATOM 1155 O O . SER A 1 153 ? -7.895 -20.821 22.342 1.00 40.45 273 SER A O 1
ATOM 1158 N N . TYR A 1 154 ? -7.121 -20.618 24.450 1.00 37.49 274 TYR A N 1
ATOM 1159 C CA . TYR A 1 154 ? -6.059 -19.691 24.089 1.00 35.56 274 TYR A CA 1
ATOM 1160 C C . TYR A 1 154 ? -4.824 -20.023 24.922 1.00 38.22 274 TYR A C 1
ATOM 1161 O O . TYR A 1 154 ? -4.931 -20.753 25.925 1.00 36.20 274 TYR A O 1
ATOM 1170 N N . ASN A 1 155 ? -3.689 -19.435 24.539 1.00 35.14 275 ASN A N 1
ATOM 1171 C CA . ASN A 1 155 ? -2.382 -19.858 24.987 1.00 36.88 275 ASN A CA 1
ATOM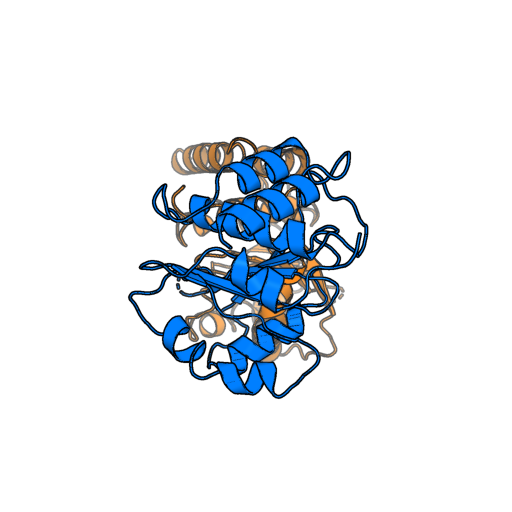 1172 C C . ASN A 1 155 ? -1.821 -18.729 25.821 1.00 36.13 275 ASN A C 1
ATOM 1173 O O . ASN A 1 155 ? -1.271 -17.777 25.285 1.00 35.94 275 ASN A O 1
ATOM 1178 N N . PRO A 1 156 ? -1.942 -18.833 27.152 1.00 37.78 276 PRO A N 1
ATOM 1179 C CA . PRO A 1 156 ? -1.564 -17.704 28.004 1.00 36.42 276 PRO A CA 1
ATOM 1180 C C . PRO A 1 156 ? -0.091 -17.360 27.902 1.00 35.61 276 PRO A C 1
ATOM 1181 O O . PRO A 1 156 ? 0.288 -16.203 28.071 1.00 35.87 276 PRO A O 1
ATOM 1185 N N . ILE A 1 157 ? 0.742 -18.342 27.584 1.00 35.09 277 ILE A N 1
ATOM 1186 C CA . ILE A 1 157 ? 2.171 -18.076 27.480 1.00 36.54 277 ILE A CA 1
ATOM 1187 C C . ILE A 1 157 ? 2.455 -17.099 26.355 1.00 35.79 277 ILE A C 1
ATOM 1188 O O . ILE A 1 157 ? 3.228 -16.149 26.515 1.00 33.61 277 ILE A O 1
ATOM 1193 N N . LEU A 1 158 ? 1.826 -17.332 25.205 1.00 33.69 278 LEU A N 1
ATOM 1194 C CA . LEU A 1 158 ? 1.974 -16.388 24.097 1.00 31.91 278 LEU A CA 1
ATOM 1195 C C . LEU A 1 158 ? 1.399 -15.015 24.404 1.00 29.30 278 LEU A C 1
ATOM 1196 O O . LEU A 1 158 ? 1.995 -14.009 24.031 1.00 29.35 278 LEU A O 1
ATOM 1201 N N . ILE A 1 159 ? 0.239 -14.957 25.053 1.00 28.49 279 ILE A N 1
ATOM 1202 C CA . ILE A 1 159 ? -0.345 -13.680 25.393 1.00 27.91 279 ILE A CA 1
ATOM 1203 C C . ILE A 1 159 ? 0.537 -12.875 26.339 1.00 30.03 279 ILE A C 1
ATOM 1204 O O . ILE A 1 159 ? 0.719 -11.685 26.147 1.00 28.58 279 ILE A O 1
ATOM 1209 N N . ASP A 1 160 ? 1.024 -13.535 27.393 1.00 31.83 280 ASP A N 1
ATOM 1210 C CA . ASP A 1 160 ? 1.819 -12.838 28.420 1.00 34.74 280 ASP A CA 1
ATOM 1211 C C . ASP A 1 160 ? 3.194 -12.485 27.895 1.00 33.24 280 ASP A C 1
ATOM 1212 O O . ASP A 1 160 ? 3.739 -11.457 28.263 1.00 36.36 280 ASP A O 1
ATOM 1217 N N . THR A 1 161 ? 3.767 -13.307 27.026 1.00 32.44 281 THR A N 1
ATOM 1218 C CA . THR A 1 161 ? 5.037 -12.907 26.412 1.00 32.09 281 THR A CA 1
ATOM 1219 C C . THR A 1 161 ? 4.843 -11.652 25.558 1.00 31.90 281 THR A C 1
ATOM 1220 O O . THR A 1 161 ? 5.563 -10.615 25.713 1.00 28.56 281 THR A O 1
ATOM 1224 N N . LEU A 1 162 ? 3.890 -11.732 24.638 1.00 29.65 282 LEU A N 1
ATOM 1225 C CA . LEU A 1 162 ? 3.595 -10.572 23.783 1.00 28.81 282 LEU A CA 1
ATOM 1226 C C . LEU A 1 162 ? 3.336 -9.309 24.578 1.00 29.16 282 LEU A C 1
ATOM 1227 O O . LEU A 1 162 ? 3.915 -8.245 24.304 1.00 29.17 282 LEU A O 1
ATOM 1232 N N . ASP A 1 163 ? 2.460 -9.406 25.563 1.00 30.25 283 ASP A N 1
ATOM 1233 C CA . ASP A 1 163 ? 2.032 -8.214 26.286 1.00 33.54 283 ASP A CA 1
ATOM 1234 C C . ASP A 1 163 ? 3.130 -7.519 27.071 1.00 35.44 283 ASP A C 1
ATOM 1235 O O . ASP A 1 163 ? 3.150 -6.280 27.183 1.00 35.68 283 ASP A O 1
ATOM 1240 N N . ASN A 1 164 ? 4.036 -8.313 27.643 1.00 34.50 284 ASN A N 1
ATOM 1241 C CA . ASN A 1 164 ? 5.074 -7.750 28.499 1.00 37.00 284 ASN A CA 1
ATOM 1242 C C . ASN A 1 164 ? 6.388 -7.562 27.830 1.00 38.47 284 ASN A C 1
ATOM 1243 O O . ASN A 1 164 ? 7.089 -6.628 28.196 1.00 38.22 284 ASN A O 1
ATOM 1248 N N . LEU A 1 165 ? 6.728 -8.428 26.862 1.00 37.56 285 LEU A N 1
ATOM 1249 C CA . LEU A 1 165 ? 8.061 -8.429 26.242 1.00 38.36 285 LEU A CA 1
ATOM 1250 C C . LEU A 1 165 ? 8.155 -8.175 24.734 1.00 37.89 285 LEU A C 1
ATOM 1251 O O . LEU A 1 165 ? 9.262 -8.002 24.219 1.00 35.22 285 LEU A O 1
ATOM 1256 N N . GLY A 1 166 ? 7.039 -8.253 24.015 1.00 32.63 286 GLY A N 1
ATOM 1257 C CA . GLY A 1 166 ? 7.097 -8.255 22.545 1.00 32.10 286 GLY A CA 1
ATOM 1258 C C . GLY A 1 166 ? 7.962 -9.431 22.149 1.00 31.32 286 GLY A C 1
ATOM 1259 O O . GLY A 1 166 ? 7.776 -10.546 22.672 1.00 33.50 286 GLY A O 1
ATOM 1260 N N . ASN A 1 167 ? 8.908 -9.186 21.258 1.00 31.50 287 ASN A N 1
ATOM 1261 C CA . ASN A 1 167 ? 9.906 -10.199 20.885 1.00 33.06 287 ASN A CA 1
ATOM 1262 C C . ASN A 1 167 ? 11.332 -9.778 21.231 1.00 33.80 287 ASN A C 1
ATOM 1263 O O . ASN A 1 167 ? 12.306 -10.151 20.567 1.00 36.60 287 ASN A O 1
ATOM 1268 N N . GLU A 1 168 ? 11.454 -9.005 22.289 1.00 35.05 288 GLU A N 1
ATOM 1269 C CA . GLU A 1 168 ? 12.780 -8.681 22.860 1.00 39.61 288 GLU A CA 1
ATOM 1270 C C . GLU A 1 168 ? 13.567 -9.938 23.148 1.00 37.82 288 GLU A C 1
ATOM 1271 O O . GLU A 1 168 ? 13.010 -10.901 23.686 1.00 38.15 288 GLU A O 1
ATOM 1277 N N . ASP A 1 169 ? 14.854 -9.925 22.804 1.00 39.01 289 ASP A N 1
ATOM 1278 C CA . ASP A 1 169 ? 15.741 -11.079 22.968 1.00 39.62 289 ASP A CA 1
ATOM 1279 C C . ASP A 1 169 ? 15.166 -12.309 22.274 1.00 39.73 289 ASP A C 1
ATOM 1280 O O . ASP A 1 169 ? 15.450 -13.438 22.677 1.00 38.31 289 ASP A O 1
ATOM 1285 N N . ASN A 1 170 ? 14.297 -12.080 21.277 1.00 40.74 290 ASN A N 1
ATOM 1286 C CA . ASN A 1 170 ? 13.670 -13.140 20.500 1.00 39.80 290 ASN A CA 1
ATOM 1287 C C . ASN A 1 170 ? 12.836 -14.076 21.385 1.00 39.10 290 ASN A C 1
ATOM 1288 O O . ASN A 1 170 ? 12.640 -15.223 21.033 1.00 41.29 290 ASN A O 1
ATOM 1293 N N . VAL A 1 171 ? 12.328 -13.583 22.517 1.00 38.64 291 VAL A N 1
ATOM 1294 C CA A VAL A 1 171 ? 11.607 -14.464 23.453 0.70 38.83 291 VAL A CA 1
ATOM 1295 C CA B VAL A 1 171 ? 11.603 -14.433 23.475 0.30 38.63 291 VAL A CA 1
ATOM 1296 C C . VAL A 1 171 ? 10.248 -14.913 22.925 1.00 37.84 291 VAL A C 1
ATOM 1297 O O . VAL A 1 171 ? 9.780 -16.022 23.260 1.00 37.10 291 VAL A O 1
ATOM 1304 N N . LEU A 1 172 ? 9.605 -14.080 22.097 1.00 36.13 292 LEU A N 1
ATOM 1305 C CA . LEU A 1 172 ? 8.337 -14.490 21.484 1.00 31.72 292 LEU A CA 1
ATOM 1306 C C . LEU A 1 172 ? 8.573 -15.641 20.493 1.00 31.83 292 LEU A C 1
ATOM 1307 O O . LEU A 1 172 ? 7.865 -16.663 20.506 1.00 32.40 292 LEU A O 1
ATOM 1312 N N . ARG A 1 173 ? 9.582 -15.521 19.661 1.00 33.20 293 ARG A N 1
ATOM 1313 C CA . ARG A 1 173 ? 9.990 -16.637 18.795 1.00 36.38 293 ARG A CA 1
ATOM 1314 C C . ARG A 1 173 ? 10.355 -17.907 19.581 1.00 39.75 293 ARG A C 1
ATOM 1315 O O . ARG A 1 173 ? 9.985 -19.027 19.186 1.00 37.56 293 ARG A O 1
ATOM 1323 N N . MET A 1 174 ? 10.996 -17.748 20.738 1.00 41.50 294 MET A N 1
ATOM 1324 C CA . MET A 1 174 ? 11.238 -18.917 21.563 1.00 46.17 294 MET A CA 1
ATOM 1325 C C . MET A 1 174 ? 9.947 -19.537 22.087 1.00 44.72 294 MET A C 1
ATOM 1326 O O . MET A 1 174 ? 9.825 -20.758 22.082 1.00 45.41 294 MET A O 1
ATOM 1331 N N . THR A 1 175 ? 8.972 -18.736 22.520 1.00 40.77 295 THR A N 1
ATOM 1332 C CA . THR A 1 175 ? 7.723 -19.338 22.975 1.00 40.50 295 THR A CA 1
ATOM 1333 C C . THR A 1 175 ? 6.943 -19.950 21.802 1.00 39.94 295 THR A C 1
ATOM 1334 O O . THR A 1 175 ? 6.286 -20.966 21.974 1.00 42.21 295 THR A O 1
ATOM 1338 N N . THR A 1 176 ? 7.029 -19.366 20.610 1.00 39.69 296 THR A N 1
ATOM 1339 C CA . THR A 1 176 ? 6.306 -19.930 19.485 1.00 38.50 296 THR A CA 1
ATOM 1340 C C . THR A 1 176 ? 6.936 -21.301 19.090 1.00 42.69 296 THR A C 1
ATOM 1341 O O . THR A 1 176 ? 6.201 -22.253 18.782 1.00 43.83 296 THR A O 1
ATOM 1345 N N . ARG A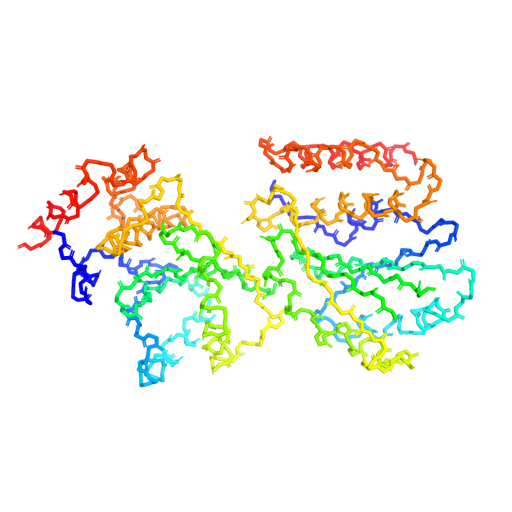 1 177 ? 8.258 -21.426 19.158 1.00 45.60 297 ARG A N 1
ATOM 1346 C CA . ARG A 1 177 ? 8.919 -22.724 18.895 1.00 48.13 297 ARG A CA 1
ATOM 1347 C C . ARG A 1 177 ? 8.492 -23.775 19.890 1.00 47.20 297 ARG A C 1
ATOM 1348 O O . ARG A 1 177 ? 7.960 -24.827 19.523 1.00 46.87 297 ARG A O 1
ATOM 1356 N N . GLU A 1 178 ? 8.700 -23.463 21.162 1.00 47.67 298 GLU A N 1
ATOM 1357 C CA . GLU A 1 178 ? 8.317 -24.359 22.245 1.00 49.70 298 GLU A CA 1
ATOM 1358 C C . GLU A 1 178 ? 6.868 -24.759 22.208 1.00 47.12 298 GLU A C 1
ATOM 1359 O O . GLU A 1 178 ? 6.558 -25.923 22.384 1.00 50.87 298 GLU A O 1
ATOM 1365 N N . GLU A 1 179 ? 5.965 -23.822 21.993 1.00 44.03 299 GLU A N 1
ATOM 1366 C CA . GLU A 1 179 ? 4.538 -24.167 22.004 1.00 46.37 299 GLU A CA 1
ATOM 1367 C C . GLU A 1 179 ? 4.189 -25.033 20.790 1.00 51.28 299 GLU A C 1
ATOM 1368 O O . GLU A 1 179 ? 3.262 -25.860 20.832 1.00 50.42 299 GLU A O 1
ATOM 1374 N N . THR A 1 180 ? 4.950 -24.829 19.719 1.00 51.32 300 THR A N 1
ATOM 1375 C CA . THR A 1 180 ? 4.779 -25.573 18.493 1.00 55.37 300 THR A CA 1
ATOM 1376 C C . THR A 1 180 ? 5.132 -27.041 18.702 1.00 60.06 300 THR A C 1
ATOM 1377 O O . THR A 1 180 ? 4.294 -27.917 18.446 1.00 61.23 300 THR A O 1
ATOM 1381 N N . ARG A 1 181 ? 6.351 -27.285 19.184 1.00 61.75 301 ARG A N 1
ATOM 1382 C CA . ARG A 1 181 ? 6.811 -28.631 19.570 1.00 66.88 301 ARG A CA 1
ATOM 1383 C C . ARG A 1 181 ? 5.812 -29.368 20.480 1.00 68.19 301 ARG A C 1
ATOM 1384 O O . ARG A 1 181 ? 5.531 -30.548 20.281 1.00 69.07 301 ARG A O 1
ATOM 1392 N N . ALA A 1 182 ? 5.282 -28.670 21.474 1.00 66.54 302 ALA A N 1
ATOM 1393 C CA . ALA A 1 182 ? 4.251 -29.230 22.325 1.00 70.95 302 ALA A CA 1
ATOM 1394 C C . ALA A 1 182 ? 3.063 -29.700 21.486 1.00 77.08 302 ALA A C 1
ATOM 1395 O O . ALA A 1 182 ? 2.523 -30.775 21.733 1.00 85.88 302 ALA A O 1
ATOM 1397 N N . LEU A 1 183 ? 2.656 -28.901 20.500 1.00 76.44 303 LEU A N 1
ATOM 1398 C CA . LEU A 1 183 ? 1.533 -29.273 19.631 1.00 77.14 303 LEU A CA 1
ATOM 1399 C C . LEU A 1 183 ? 1.874 -30.474 18.745 1.00 79.34 303 LEU A C 1
ATOM 1400 O O . LEU A 1 183 ? 1.112 -31.442 18.680 1.00 81.97 303 LEU A O 1
ATOM 1405 N N . VAL A 1 184 ? 3.016 -30.399 18.067 1.00 80.24 304 VAL A N 1
ATOM 1406 C CA . VAL A 1 184 ? 3.608 -31.559 17.400 1.00 82.61 304 VAL A CA 1
ATOM 1407 C C . VAL A 1 184 ? 3.837 -32.654 18.458 1.00 81.52 304 VAL A C 1
ATOM 1408 O O . VAL A 1 184 ? 4.058 -33.821 18.140 1.00 82.93 304 VAL A O 1
ATOM 1412 N N . ARG B 1 3 ? -20.162 1.685 30.761 1.00 58.48 123 ARG B N 1
ATOM 1413 C CA . ARG B 1 3 ? -19.944 1.095 29.384 1.00 56.96 123 ARG B CA 1
ATOM 1414 C C . ARG B 1 3 ? -21.178 0.817 28.513 1.00 54.73 123 ARG B C 1
ATOM 1415 O O . ARG B 1 3 ? -21.130 -0.016 27.598 1.00 54.14 123 ARG B O 1
ATOM 1423 N N . ASP B 1 4 ? -22.268 1.514 28.779 1.00 51.07 124 ASP B N 1
ATOM 1424 C CA . ASP B 1 4 ? -23.372 1.551 27.862 1.00 52.38 124 ASP B CA 1
ATOM 1425 C C . ASP B 1 4 ? -22.929 2.556 26.784 1.00 46.20 124 ASP B C 1
ATOM 1426 O O . ASP B 1 4 ? -22.005 3.338 27.011 1.00 38.73 124 ASP B O 1
ATOM 1431 N N . GLN B 1 5 ? -23.564 2.483 25.620 1.00 43.47 125 GLN B N 1
ATOM 1432 C CA . GLN B 1 5 ? -23.397 3.473 24.564 1.00 43.80 125 GLN B CA 1
ATOM 1433 C C . GLN B 1 5 ? -24.306 4.678 24.755 1.00 42.16 125 GLN B C 1
ATOM 1434 O O . GLN B 1 5 ? -25.455 4.548 25.218 1.00 38.73 125 GLN B O 1
ATOM 1440 N N . MET B 1 6 ? -23.822 5.849 24.339 1.00 36.90 126 MET B N 1
ATOM 1441 C CA . MET B 1 6 ? -24.685 7.019 24.244 1.00 37.43 126 MET B CA 1
ATOM 1442 C C . MET B 1 6 ? -25.738 6.783 23.164 1.00 38.28 126 MET B C 1
ATOM 1443 O O . MET B 1 6 ? -25.429 6.269 22.088 1.00 37.95 126 MET B O 1
ATOM 1448 N N . GLN B 1 7 ? -26.980 7.127 23.471 1.00 35.94 127 GLN B N 1
ATOM 1449 C CA . GLN B 1 7 ? -28.069 7.036 22.517 1.00 41.49 127 GLN B CA 1
ATOM 1450 C C . GLN B 1 7 ? -28.367 8.429 21.977 1.00 40.93 127 GLN B C 1
ATOM 1451 O O . GLN B 1 7 ? -27.800 9.431 22.444 1.00 36.37 127 GLN B O 1
ATOM 1457 N N . ASP B 1 8 ? -29.314 8.466 21.046 1.00 41.77 128 ASP B N 1
ATOM 1458 C CA . ASP B 1 8 ? -29.782 9.687 20.381 1.00 44.04 128 ASP B CA 1
ATOM 1459 C C . ASP B 1 8 ? -30.055 10.811 21.356 1.00 42.66 128 ASP B C 1
ATOM 1460 O O . ASP B 1 8 ? -29.602 11.964 21.165 1.00 41.45 128 ASP B O 1
ATOM 1465 N N . HIS B 1 9 ? -30.796 10.440 22.396 1.00 40.95 129 HIS B N 1
ATOM 1466 C CA A HIS B 1 9 ? -31.255 11.431 23.370 0.60 43.45 129 HIS B CA 1
ATOM 1467 C CA B HIS B 1 9 ? -31.281 11.320 23.429 0.40 42.11 129 HIS B CA 1
ATOM 1468 C C . HIS B 1 9 ? -30.083 11.980 24.184 1.00 40.16 129 HIS B C 1
ATOM 1469 O O . HIS B 1 9 ? -30.085 13.164 24.508 1.00 38.43 129 HIS B O 1
ATOM 1482 N N . ASP B 1 10 ? -29.076 11.165 24.468 1.00 36.59 130 ASP B N 1
ATOM 1483 C CA . ASP B 1 10 ? -27.870 11.579 25.218 1.00 37.28 130 ASP B CA 1
ATOM 1484 C C . ASP B 1 10 ? -26.968 12.538 24.384 1.00 34.44 130 ASP B C 1
ATOM 1485 O O . ASP B 1 10 ? -26.446 13.542 24.891 1.00 33.87 130 ASP B O 1
ATOM 1490 N N . MET B 1 11 ? -26.810 12.212 23.099 1.00 33.08 131 MET B N 1
ATOM 1491 C CA . MET B 1 11 ? -26.120 13.089 22.142 1.00 33.02 131 MET B CA 1
ATOM 1492 C C . MET B 1 11 ? -26.859 14.436 22.020 1.00 33.89 131 MET B C 1
ATOM 1493 O O . MET B 1 11 ? -26.275 15.515 22.104 1.00 31.13 131 MET B O 1
ATOM 1498 N N . THR B 1 12 ? -28.168 14.358 21.849 1.00 36.67 132 THR B N 1
ATOM 1499 C CA . THR B 1 12 ? -29.008 15.541 21.719 1.00 39.12 132 THR B CA 1
ATOM 1500 C C . THR B 1 12 ? -28.795 16.457 22.909 1.00 38.87 132 THR B C 1
ATOM 1501 O O . THR B 1 12 ? -28.654 17.655 22.748 1.00 37.21 132 THR B O 1
ATOM 1505 N N . LEU B 1 13 ? -28.752 15.879 24.094 1.00 36.84 133 LEU B N 1
ATOM 1506 C CA . LEU B 1 13 ? -28.595 16.646 25.310 1.00 37.84 133 LEU B CA 1
ATOM 1507 C C . LEU B 1 13 ? -27.211 17.282 25.386 1.00 37.57 133 LEU B C 1
ATOM 1508 O O . LEU B 1 13 ? -27.106 18.469 25.673 1.00 35.72 133 LEU B O 1
ATOM 1513 N N . LEU B 1 14 ? -26.152 16.514 25.120 1.00 34.29 134 LEU B N 1
ATOM 1514 C CA . LEU B 1 14 ? -24.805 16.995 25.439 1.00 36.52 134 LEU B CA 1
ATOM 1515 C C . LEU B 1 14 ? -24.089 17.726 24.304 1.00 33.62 134 LEU B C 1
ATOM 1516 O O . LEU B 1 14 ? -23.196 18.519 24.557 1.00 35.62 134 LEU B O 1
ATOM 1521 N N . MET B 1 15 ? -24.457 17.450 23.066 1.00 34.03 135 MET B N 1
ATOM 1522 C CA . MET B 1 15 ? -23.931 18.197 21.911 1.00 32.07 135 MET B CA 1
ATOM 1523 C C . MET B 1 15 ? -24.115 19.723 22.095 1.00 32.30 135 MET B C 1
ATOM 1524 O O . MET B 1 15 ? -25.090 20.185 22.738 1.00 30.18 135 MET B O 1
ATOM 1529 N N . PRO B 1 16 ? -23.153 20.520 21.570 1.00 31.45 136 PRO B N 1
ATOM 1530 C CA . PRO B 1 16 ? -23.332 21.966 21.593 1.00 31.67 136 PRO B CA 1
ATOM 1531 C C . PRO B 1 16 ? -24.589 22.350 20.774 1.00 32.85 136 PRO B C 1
ATOM 1532 O O . PRO B 1 16 ? -25.053 21.573 19.931 1.00 31.37 136 PRO B O 1
ATOM 1536 N N . LYS B 1 17 ? -25.150 23.513 21.086 1.00 35.92 137 LYS B N 1
ATOM 1537 C CA . LYS B 1 17 ? -26.377 23.999 20.471 1.00 40.67 137 LYS B CA 1
ATOM 1538 C C . LYS B 1 17 ? -26.052 25.116 19.497 1.00 38.01 137 LYS B C 1
ATOM 1539 O O . LYS B 1 17 ? -25.143 25.890 19.750 1.00 38.38 137 LYS B O 1
ATOM 1545 N N . SER B 1 18 ? -26.808 25.203 18.402 1.00 38.73 138 SER B N 1
ATOM 1546 C CA . SER B 1 18 ? -26.657 26.316 17.474 1.00 41.31 138 SER B CA 1
ATOM 1547 C C . SER B 1 18 ? -26.462 27.648 18.191 1.00 46.37 138 SER B C 1
ATOM 1548 O O . SER B 1 18 ? -27.233 28.000 19.078 1.00 45.49 138 SER B O 1
ATOM 1551 N N . GLN B 1 19 ? -25.419 28.372 17.789 1.00 51.66 139 GLN B N 1
ATOM 1552 C CA . GLN B 1 19 ? -25.053 29.654 18.392 1.00 57.42 139 GLN B CA 1
ATOM 1553 C C . GLN B 1 19 ? -24.285 30.492 17.385 1.00 54.18 139 GLN B C 1
ATOM 1554 O O . GLN B 1 19 ? -23.377 29.975 16.764 1.00 52.65 139 GLN B O 1
ATOM 1560 N N . GLY B 1 20 ? -24.631 31.774 17.248 1.00 54.03 140 GLY B N 1
ATOM 1561 C CA . GLY B 1 20 ? -24.001 32.670 16.277 1.00 52.91 140 GLY B CA 1
ATOM 1562 C C . GLY B 1 20 ? -23.986 32.171 14.827 1.00 50.63 140 GLY B C 1
ATOM 1563 O O . GLY B 1 20 ? -25.016 31.861 14.212 1.00 51.09 140 GLY B O 1
ATOM 1564 N N . ARG B 1 21 ? -22.779 32.046 14.299 1.00 47.29 141 ARG B N 1
ATOM 1565 C CA . ARG B 1 21 ? -22.571 31.676 12.919 1.00 41.60 141 ARG B CA 1
ATOM 1566 C C . ARG B 1 21 ? -22.422 30.149 12.792 1.00 36.47 141 ARG B C 1
ATOM 1567 O O . ARG B 1 21 ? -22.002 29.644 11.758 1.00 34.96 141 ARG B O 1
ATOM 1575 N N . ILE B 1 22 ? -22.780 29.420 13.835 1.00 33.23 142 ILE B N 1
ATOM 1576 C CA . ILE B 1 22 ? -22.624 27.928 13.852 1.00 31.92 142 ILE B CA 1
ATOM 1577 C C . ILE B 1 22 ? -23.950 27.253 14.095 1.00 31.90 142 ILE B C 1
ATOM 1578 O O . ILE B 1 22 ? -24.600 27.511 15.114 1.00 30.99 142 ILE B O 1
ATOM 1583 N N . VAL B 1 23 ? -24.331 26.378 13.170 1.00 30.64 143 VAL B N 1
ATOM 1584 C CA . VAL B 1 23 ? -25.495 25.514 13.315 1.00 33.63 143 VAL B CA 1
ATOM 1585 C C . VAL B 1 23 ? -25.082 24.088 13.720 1.00 33.51 143 VAL B C 1
ATOM 1586 O O . VAL B 1 23 ? -24.139 23.501 13.138 1.00 29.87 143 VAL B O 1
ATOM 1590 N N . VAL B 1 24 ? -25.796 23.528 14.698 1.00 33.56 144 VAL B N 1
ATOM 1591 C CA . VAL B 1 24 ? -25.586 22.146 15.073 1.00 33.12 144 VAL B CA 1
ATOM 1592 C C . VAL B 1 24 ? -26.869 21.428 14.784 1.00 34.70 144 VAL B C 1
ATOM 1593 O O . VAL B 1 24 ? -27.889 21.729 15.375 1.00 35.09 144 VAL B O 1
ATOM 1597 N N . MET B 1 25 ? -26.835 20.494 13.846 1.00 34.34 145 MET B N 1
ATOM 1598 C CA . MET B 1 25 ? -28.050 19.820 13.443 1.00 36.86 145 MET B CA 1
ATOM 1599 C C . MET B 1 25 ? -28.423 18.718 14.420 1.00 37.39 145 MET B C 1
ATOM 1600 O O . MET B 1 25 ? -27.584 18.301 15.206 1.00 37.35 145 MET B O 1
ATOM 1605 N N . ALA B 1 26 ? -29.660 18.205 14.324 1.00 37.40 146 ALA B N 1
ATOM 1606 C CA . ALA B 1 26 ? -30.091 17.060 15.142 1.00 39.41 146 ALA B CA 1
ATOM 1607 C C . ALA B 1 26 ? -29.359 15.796 14.731 1.00 38.22 146 ALA B C 1
ATOM 1608 O O . ALA B 1 26 ? -28.789 15.706 13.629 1.00 36.31 146 ALA B O 1
ATOM 1610 N N . VAL B 1 27 ? -29.370 14.816 15.616 1.00 36.18 147 VAL B N 1
ATOM 1611 C CA . VAL B 1 27 ? -28.780 13.529 15.309 1.00 36.00 147 VAL B CA 1
ATOM 1612 C C . VAL B 1 27 ? -29.335 12.950 14.009 1.00 38.09 147 VAL B C 1
ATOM 1613 O O . VAL B 1 27 ? -30.547 12.995 13.754 1.00 38.29 147 VAL B O 1
ATOM 1617 N N . LEU B 1 28 ? -28.437 12.411 13.198 1.00 35.81 148 LEU B N 1
ATOM 1618 C CA . LEU B 1 28 ? -28.771 11.681 12.000 1.00 40.30 148 LEU B CA 1
ATOM 1619 C C . LEU B 1 28 ? -28.578 10.193 12.251 1.00 42.08 148 LEU B C 1
ATOM 1620 O O . LEU B 1 28 ? -27.592 9.796 12.896 1.00 36.33 148 LEU B O 1
ATOM 1625 N N . ASN B 1 29 ? -29.531 9.367 11.802 1.00 40.78 149 ASN B N 1
ATOM 1626 C CA . ASN B 1 29 ? -29.399 7.912 11.887 1.00 40.96 149 ASN B CA 1
ATOM 1627 C C . ASN B 1 29 ? -29.036 7.460 10.495 1.00 43.64 149 ASN B C 1
ATOM 1628 O O . ASN B 1 29 ? -29.840 7.623 9.568 1.00 44.28 149 ASN B O 1
ATOM 1633 N N . ARG B 1 30 ? -27.847 6.895 10.328 1.00 41.34 150 ARG B N 1
ATOM 1634 C CA . ARG B 1 30 ? -27.327 6.726 8.962 1.00 45.92 150 ARG B CA 1
ATOM 1635 C C . ARG B 1 30 ? -27.908 5.510 8.258 1.00 50.65 150 ARG B C 1
ATOM 1636 O O . ARG B 1 30 ? -27.801 5.406 7.057 1.00 51.04 150 ARG B O 1
ATOM 1644 N N . TYR B 1 31 ? -28.468 4.576 9.006 1.00 55.85 151 TYR B N 1
ATOM 1645 C CA . TYR B 1 31 ? -29.078 3.390 8.406 1.00 63.45 151 TYR B CA 1
ATOM 1646 C C . TYR B 1 31 ? -30.516 3.656 7.994 1.00 66.64 151 TYR B C 1
ATOM 1647 O O . TYR B 1 31 ? -31.057 2.992 7.114 1.00 67.65 151 TYR B O 1
ATOM 1656 N N . ASP B 1 32 ? -31.124 4.626 8.662 1.00 70.93 152 ASP B N 1
ATOM 1657 C CA . ASP B 1 32 ? -32.486 5.054 8.405 1.00 74.24 152 ASP B CA 1
ATOM 1658 C C . ASP B 1 32 ? -32.440 5.961 7.175 1.00 78.30 152 ASP B C 1
ATOM 1659 O O . ASP B 1 32 ? -32.013 7.128 7.241 1.00 67.28 152 ASP B O 1
ATOM 1664 N N . SER B 1 33 ? -32.873 5.417 6.043 1.00 83.30 153 SER B N 1
ATOM 1665 C CA . SER B 1 33 ? -32.820 6.159 4.790 1.00 86.54 153 SER B CA 1
ATOM 1666 C C . SER B 1 33 ? -33.883 7.263 4.659 1.00 85.09 153 SER B C 1
ATOM 1667 O O . SER B 1 33 ? -33.944 7.913 3.616 1.00 90.57 153 SER B O 1
ATOM 1670 N N . HIS B 1 34 ? -34.716 7.475 5.685 1.00 83.17 154 HIS B N 1
ATOM 1671 C CA . HIS B 1 34 ? -35.517 8.706 5.762 1.00 85.39 154 HIS B CA 1
ATOM 1672 C C . HIS B 1 34 ? -34.749 9.825 6.458 1.00 76.24 154 HIS B C 1
ATOM 1673 O O . HIS B 1 34 ? -35.003 10.985 6.164 1.00 64.52 154 HIS B O 1
ATOM 1680 N N . SER B 1 35 ? -33.858 9.492 7.408 1.00 75.18 155 SER B N 1
ATOM 1681 C CA . SER B 1 35 ? -33.344 10.497 8.369 1.00 71.89 155 SER B CA 1
ATOM 1682 C C . SER B 1 35 ? -32.549 11.569 7.634 1.00 65.57 155 SER B C 1
ATOM 1683 O O . SER B 1 35 ? -32.674 12.754 7.932 1.00 65.50 155 SER B O 1
ATOM 1686 N N . ALA B 1 36 ? -31.762 11.120 6.658 1.00 66.22 156 ALA B N 1
ATOM 1687 C CA . ALA B 1 36 ? -31.056 11.992 5.711 1.00 70.81 156 ALA B CA 1
ATOM 1688 C C . ALA B 1 36 ? -32.003 12.814 4.808 1.00 71.96 156 ALA B C 1
ATOM 1689 O O . ALA B 1 36 ? -31.656 13.935 4.413 1.00 72.33 156 ALA B O 1
ATOM 1691 N N . ASN B 1 37 ? -33.186 12.266 4.495 1.00 76.85 157 ASN B N 1
ATOM 1692 C CA . ASN B 1 37 ? -34.271 13.041 3.849 1.00 75.01 157 ASN B CA 1
ATOM 1693 C C . ASN B 1 37 ? -34.939 14.058 4.787 1.00 80.18 157 ASN B C 1
ATOM 1694 O O . ASN B 1 37 ? -34.908 15.268 4.526 1.00 79.68 157 ASN B O 1
ATOM 1699 N N . ALA B 1 38 ? -35.525 13.562 5.879 1.00 81.98 158 ALA B N 1
ATOM 1700 C CA . ALA B 1 38 ? -36.236 14.395 6.872 1.00 87.18 158 ALA B CA 1
ATOM 1701 C C . ALA B 1 38 ? -35.621 15.771 7.198 1.00 90.22 158 ALA B C 1
ATOM 1702 O O . ALA B 1 38 ? -36.307 16.605 7.794 1.00 91.94 158 ALA B O 1
ATOM 1704 N N . ILE B 1 39 ? -34.348 15.999 6.852 1.00 88.11 159 ILE B N 1
ATOM 1705 C CA . ILE B 1 39 ? -33.687 17.280 7.129 1.00 83.24 159 ILE B CA 1
ATOM 1706 C C . ILE B 1 39 ? -32.822 17.817 5.980 1.00 84.14 159 ILE B C 1
ATOM 1707 O O . ILE B 1 39 ? -31.949 18.663 6.206 1.00 79.32 159 ILE B O 1
ATOM 1712 N N . ILE B 1 40 ? -33.059 17.353 4.754 1.00 82.50 160 ILE B N 1
ATOM 1713 C CA . ILE B 1 40 ? -32.426 17.970 3.583 1.00 83.01 160 ILE B CA 1
ATOM 1714 C C . ILE B 1 40 ? -32.823 19.446 3.459 1.00 79.09 160 ILE B C 1
ATOM 1715 O O . ILE B 1 40 ? -31.971 20.286 3.190 1.00 75.09 160 ILE B O 1
ATOM 1720 N N . GLU B 1 41 ? -34.105 19.750 3.662 1.00 79.98 161 GLU B N 1
ATOM 1721 C CA . GLU B 1 41 ? -34.612 21.123 3.517 1.00 83.37 161 GLU B CA 1
ATOM 1722 C C . GLU B 1 41 ? -33.871 22.015 4.492 1.00 74.77 161 GLU B C 1
ATOM 1723 O O . GLU B 1 41 ? -33.393 23.092 4.116 1.00 74.88 161 GLU B O 1
ATOM 1729 N N . THR B 1 42 ? -33.774 21.559 5.739 1.00 67.83 162 THR B N 1
ATOM 1730 C CA A THR B 1 42 ? -33.133 22.334 6.794 0.60 66.44 162 THR B CA 1
ATOM 1731 C CA B 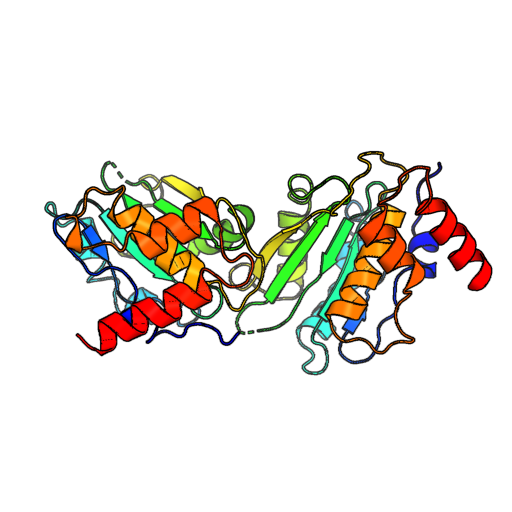THR B 1 42 ? -33.142 22.381 6.772 0.40 65.69 162 THR B CA 1
ATOM 1732 C C . THR B 1 42 ? -31.647 22.522 6.520 1.00 60.11 162 THR B C 1
ATOM 1733 O O . THR B 1 42 ? -31.120 23.618 6.624 1.00 55.14 162 THR B O 1
ATOM 1740 N N . LEU B 1 43 ? -30.986 21.426 6.179 1.00 55.64 163 LEU B N 1
ATOM 1741 C CA . LEU B 1 43 ? -29.585 21.465 5.813 1.00 52.95 163 LEU B CA 1
ATOM 1742 C C . LEU B 1 43 ? -29.379 22.414 4.630 1.00 53.15 163 LEU B C 1
ATOM 1743 O O . LEU B 1 43 ? -28.573 23.328 4.704 1.00 50.27 163 LEU B O 1
ATOM 1748 N N . ALA B 1 44 ? -30.123 22.197 3.542 1.00 54.02 164 ALA B N 1
ATOM 1749 C CA . ALA B 1 44 ? -29.997 23.036 2.343 1.00 53.81 164 ALA B CA 1
ATOM 1750 C C . ALA B 1 44 ? -30.171 24.506 2.713 1.00 55.99 164 ALA B C 1
ATOM 1751 O O . ALA B 1 44 ? -29.355 25.358 2.309 1.00 55.62 164 ALA B O 1
ATOM 1753 N N . SER B 1 45 ? -31.199 24.805 3.510 1.00 55.86 165 SER B N 1
ATOM 1754 C CA . SER B 1 45 ? -31.415 26.179 3.986 1.00 57.72 165 SER B CA 1
ATOM 1755 C C . SER B 1 45 ? -30.238 26.769 4.832 1.00 54.75 165 SER B C 1
ATOM 1756 O O . SER B 1 45 ? -29.899 27.954 4.728 1.00 53.87 165 SER B O 1
ATOM 1759 N N . ASP B 1 46 ? -29.611 25.946 5.666 1.00 52.90 166 ASP B N 1
ATOM 1760 C CA . ASP B 1 46 ? -28.444 26.410 6.442 1.00 49.69 166 ASP B CA 1
ATOM 1761 C C . ASP B 1 46 ? -27.230 26.598 5.551 1.00 45.16 166 ASP B C 1
ATOM 1762 O O . ASP B 1 46 ? -26.511 27.602 5.662 1.00 43.30 166 ASP B O 1
ATOM 1767 N N . VAL B 1 47 ? -27.013 25.641 4.651 1.00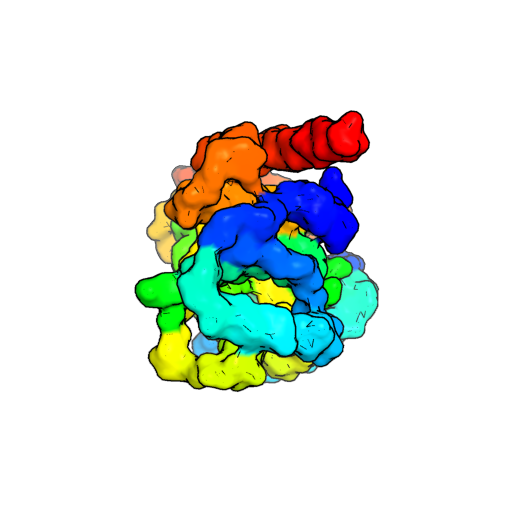 42.37 167 VAL B N 1
ATOM 1768 C CA . VAL B 1 47 ? -25.866 25.686 3.736 1.00 43.34 167 VAL B CA 1
ATOM 1769 C C . VAL B 1 47 ? -25.771 27.025 2.960 1.00 43.66 167 VAL B C 1
ATOM 1770 O O . VAL B 1 47 ? -24.663 27.533 2.710 1.00 39.56 167 VAL B O 1
ATOM 1774 N N . PHE B 1 48 ? -26.931 27.595 2.614 1.00 40.94 168 PHE B N 1
ATOM 1775 C CA . PHE B 1 48 ? -27.009 28.774 1.775 1.00 44.26 168 PHE B CA 1
ATOM 1776 C C . PHE B 1 48 ? -27.476 30.017 2.549 1.00 47.43 168 PHE B C 1
ATOM 1777 O O . PHE B 1 48 ? -27.678 31.074 1.968 1.00 50.37 168 PHE B O 1
ATOM 1785 N N . ASN B 1 49 ? -27.661 29.875 3.862 1.00 49.65 169 ASN B N 1
ATOM 1786 C CA . ASN B 1 49 ? -27.946 31.002 4.740 1.00 47.93 169 ASN B CA 1
ATOM 1787 C C . ASN B 1 49 ? -26.643 31.716 5.060 1.00 49.87 169 ASN B C 1
ATOM 1788 O O . ASN B 1 49 ? -25.755 31.164 5.729 1.00 45.60 169 ASN B O 1
ATOM 1793 N N . PRO B 1 50 ? -26.523 32.965 4.605 1.00 50.85 170 PRO B N 1
ATOM 1794 C CA . PRO B 1 50 ? -25.252 33.669 4.685 1.00 49.94 170 PRO B CA 1
ATOM 1795 C C . PRO B 1 50 ? -24.721 33.981 6.124 1.00 46.87 170 PRO B C 1
ATOM 1796 O O . PRO B 1 50 ? -23.515 34.122 6.323 1.00 46.37 170 PRO B O 1
ATOM 1800 N N . GLU B 1 51 ? -25.618 34.066 7.097 1.00 45.56 171 GLU B N 1
ATOM 1801 C CA . GLU B 1 51 ? -25.260 34.224 8.510 1.00 48.28 171 GLU B CA 1
ATOM 1802 C C . GLU B 1 51 ? -24.551 32.982 9.145 1.00 44.61 171 GLU B C 1
ATOM 1803 O O . GLU B 1 51 ? -23.963 33.068 10.212 1.00 43.73 171 GLU B O 1
ATOM 1809 N N . VAL B 1 52 ? -24.696 31.837 8.510 1.00 41.02 172 VAL B N 1
ATOM 1810 C CA . VAL B 1 52 ? -24.142 30.564 9.004 1.00 38.32 172 VAL B CA 1
ATOM 1811 C C . VAL B 1 52 ? -22.819 30.300 8.280 1.00 36.24 172 VAL B C 1
ATOM 1812 O O . VAL B 1 52 ? -22.774 30.274 7.045 1.00 36.45 172 VAL B O 1
ATOM 1816 N N . HIS B 1 53 ? -21.744 30.158 9.031 1.00 32.78 173 HIS B N 1
ATOM 1817 C CA . HIS B 1 53 ? -20.422 29.863 8.441 1.00 33.54 173 HIS B CA 1
ATOM 1818 C C . HIS B 1 53 ? -19.980 28.417 8.633 1.00 33.90 173 HIS B C 1
ATOM 1819 O O . HIS B 1 53 ? -19.052 27.971 7.948 1.00 33.56 173 HIS B O 1
ATOM 1826 N N . TYR B 1 54 ? -20.627 27.726 9.571 1.00 30.76 174 TYR B N 1
ATOM 1827 C CA . TYR B 1 54 ? -20.285 26.345 9.948 1.00 30.13 174 TYR B CA 1
ATOM 1828 C C . TYR B 1 54 ? -21.505 25.559 10.321 1.00 30.48 174 TYR B C 1
ATOM 1829 O O . TYR B 1 54 ? -22.428 26.074 10.984 1.00 31.93 174 TYR B O 1
ATOM 1838 N N . ILE B 1 55 ? -21.492 24.281 9.957 1.00 29.07 175 ILE B N 1
ATOM 1839 C CA . ILE B 1 55 ? -22.558 23.393 10.287 1.00 28.42 175 ILE B CA 1
ATOM 1840 C C . ILE B 1 55 ? -21.991 22.053 10.816 1.00 26.63 175 ILE B C 1
ATOM 1841 O O . ILE B 1 55 ? -21.077 21.486 10.223 1.00 26.65 175 ILE B O 1
ATOM 1846 N N . MET B 1 56 ? -22.539 21.592 11.923 1.00 27.14 176 MET B N 1
ATOM 1847 C CA . MET B 1 56 ? -22.110 20.333 12.555 1.00 28.40 176 MET B CA 1
ATOM 1848 C C . MET B 1 56 ? -23.234 19.330 12.555 1.00 28.35 176 MET B C 1
ATOM 1849 O O . MET B 1 56 ? -24.352 19.696 12.852 1.00 30.79 176 MET B O 1
ATOM 1854 N N . ILE B 1 57 ? -22.913 18.060 12.289 1.00 27.13 177 ILE B N 1
ATOM 1855 C CA . ILE B 1 57 ? -23.891 16.981 12.388 1.00 29.49 177 ILE B CA 1
ATOM 1856 C C . ILE B 1 57 ? -23.322 15.764 13.159 1.00 28.42 177 ILE B C 1
ATOM 1857 O O . ILE B 1 57 ? -22.280 15.229 12.759 1.00 27.03 177 ILE B O 1
ATOM 1862 N N . PRO B 1 58 ? -24.015 15.314 14.234 1.00 29.26 178 PRO B N 1
ATOM 1863 C CA . PRO B 1 58 ? -23.672 14.036 14.828 1.00 28.30 178 PRO B CA 1
ATOM 1864 C C . PRO B 1 58 ? -24.377 12.901 14.066 1.00 28.86 178 PRO B C 1
ATOM 1865 O O . PRO B 1 58 ? -25.595 12.904 13.922 1.00 30.84 178 PRO B O 1
ATOM 1869 N N . VAL B 1 59 ? -23.590 11.974 13.522 1.00 27.74 179 VAL B N 1
ATOM 1870 C CA . VAL B 1 59 ? -24.074 10.926 12.682 1.00 27.60 179 VAL B CA 1
ATOM 1871 C C . VAL B 1 59 ? -23.920 9.578 13.392 1.00 29.57 179 VAL B C 1
ATOM 1872 O O . VAL B 1 59 ? -22.819 9.113 13.698 1.00 26.99 179 VAL B O 1
ATOM 1876 N N . GLY B 1 60 ? -25.030 8.940 13.688 1.00 29.01 180 GLY B N 1
ATOM 1877 C CA . GLY B 1 60 ? -24.947 7.621 14.289 1.00 31.01 180 GLY B CA 1
ATOM 1878 C C . GLY B 1 60 ? -25.916 6.642 13.628 1.00 32.04 180 GLY B C 1
ATOM 1879 O O . GLY B 1 60 ? -26.072 6.670 12.399 1.00 34.52 180 GLY B O 1
ATOM 1880 N N . PRO B 1 61 ? -26.514 5.758 14.433 1.00 33.02 181 PRO B N 1
ATOM 1881 C CA . PRO B 1 61 ? -26.247 5.611 15.868 1.00 34.47 181 PRO B CA 1
ATOM 1882 C C . PRO B 1 61 ? -25.114 4.626 16.098 1.00 32.20 181 PRO B C 1
ATOM 1883 O O . PRO B 1 61 ? -24.490 4.174 15.130 1.00 35.91 181 PRO B O 1
ATOM 1887 N N . GLY B 1 62 ? -24.866 4.295 17.360 1.00 31.86 182 GLY B N 1
ATOM 1888 C CA . GLY B 1 62 ? -23.820 3.358 17.755 1.00 31.58 182 GLY B CA 1
ATOM 1889 C C . GLY B 1 62 ? -22.437 3.964 17.638 1.00 28.22 182 GLY B C 1
ATOM 1890 O O . GLY B 1 62 ? -21.929 4.632 18.551 1.00 27.10 182 GLY B O 1
ATOM 1891 N N . HIS B 1 63 ? -21.825 3.752 16.489 1.00 27.52 183 HIS B N 1
ATOM 1892 C CA . HIS B 1 63 ? -20.519 4.313 16.246 1.00 26.22 183 HIS B CA 1
ATOM 1893 C C . HIS B 1 63 ? -20.653 5.776 15.770 1.00 24.29 183 HIS B C 1
ATOM 1894 O O . HIS B 1 63 ? -20.563 6.059 14.564 1.00 23.83 183 HIS B O 1
ATOM 1901 N N . TRP B 1 64 ? -20.890 6.669 16.713 1.00 24.01 184 TRP B N 1
ATOM 1902 C CA . TRP B 1 64 ? -21.083 8.083 16.439 1.00 24.39 184 TRP B CA 1
ATOM 1903 C C . TRP B 1 64 ? -19.846 8.666 15.749 1.00 23.59 184 TRP B C 1
ATOM 1904 O O . TRP B 1 64 ? -18.722 8.438 16.206 1.00 22.02 184 TRP B O 1
ATOM 1915 N N . ARG B 1 65 ? -20.084 9.446 14.708 1.00 22.58 185 ARG B N 1
ATOM 1916 C CA . ARG B 1 65 ? -19.039 10.199 13.993 1.00 22.23 185 ARG B CA 1
ATOM 1917 C C . ARG B 1 65 ? -19.511 11.647 13.880 1.00 23.26 185 ARG B C 1
ATOM 1918 O O . ARG B 1 65 ? -20.706 11.924 14.075 1.00 25.38 185 ARG B O 1
ATOM 1926 N N . GLY B 1 66 ? -18.571 12.550 13.642 1.00 21.28 186 GLY B N 1
ATOM 1927 C CA . GLY B 1 66 ? -18.866 13.966 13.566 1.00 21.67 186 GLY B CA 1
ATOM 1928 C C . GLY B 1 66 ? -18.649 14.408 12.147 1.00 21.99 186 GLY B C 1
ATOM 1929 O O . GLY B 1 66 ? -17.683 13.990 11.467 1.00 23.66 186 GLY B O 1
ATOM 1930 N N . VAL B 1 67 ? -19.566 15.243 11.678 1.00 23.33 187 VAL B N 1
ATOM 1931 C CA . VAL B 1 67 ? -19.433 15.860 10.369 1.00 24.42 187 VAL B CA 1
ATOM 1932 C C . VAL B 1 67 ? -19.422 17.377 10.582 1.00 24.61 187 VAL B C 1
ATOM 1933 O O . VAL B 1 67 ? -20.301 17.904 11.244 1.00 24.80 187 VAL B O 1
ATOM 1937 N N . TYR B 1 68 ? -18.383 18.060 10.059 1.00 25.24 188 TYR B N 1
ATOM 1938 C CA . TYR B 1 68 ? -18.215 19.484 10.255 1.00 25.28 188 TYR B CA 1
ATOM 1939 C C . TYR B 1 68 ? -17.954 20.129 8.882 1.00 27.30 188 TYR B C 1
ATOM 1940 O O . TYR B 1 68 ? -16.895 19.908 8.259 1.00 28.63 188 TYR B O 1
ATOM 1949 N N . LEU B 1 69 ? -18.893 20.979 8.472 1.00 28.72 189 LEU B N 1
ATOM 1950 C CA . LEU B 1 69 ? -18.870 21.693 7.216 1.00 30.50 189 LEU B CA 1
ATOM 1951 C C . LEU B 1 69 ? -18.520 23.145 7.449 1.00 32.96 189 LEU B C 1
ATOM 1952 O O . LEU B 1 69 ? -19.176 23.828 8.216 1.00 31.78 189 LEU B O 1
ATOM 1957 N N . SER B 1 70 ? -17.463 23.601 6.779 1.00 33.11 190 SER B N 1
ATOM 1958 C CA . SER B 1 70 ? -17.003 24.954 6.899 1.00 35.19 190 SER B CA 1
ATOM 1959 C C . SER B 1 70 ? -17.197 25.605 5.540 1.00 41.64 190 SER B C 1
ATOM 1960 O O . SER B 1 70 ? -16.635 25.150 4.554 1.00 39.91 190 SER B O 1
ATOM 1963 N N . LYS B 1 71 ? -18.032 26.636 5.497 1.00 47.82 191 LYS B N 1
ATOM 1964 C CA . LYS B 1 71 ? -18.229 27.432 4.265 1.00 54.13 191 LYS B CA 1
ATOM 1965 C C . LYS B 1 71 ? -16.992 28.309 3.980 1.00 52.62 191 LYS B C 1
ATOM 1966 O O . LYS B 1 71 ? -16.424 28.889 4.898 1.00 54.52 191 LYS B O 1
ATOM 1972 N N . PRO B 1 72 ? -16.563 28.415 2.702 1.00 64.02 192 PRO B N 1
ATOM 1973 C CA . PRO B 1 72 ? -15.338 29.213 2.345 1.00 66.14 192 PRO B CA 1
ATOM 1974 C C . PRO B 1 72 ? -15.241 30.623 2.963 1.00 64.60 192 PRO B C 1
ATOM 1975 O O . PRO B 1 72 ? -16.243 31.330 2.998 1.00 61.50 192 PRO B O 1
ATOM 1979 N N . TYR B 1 81 ? -16.407 24.324 -0.121 1.00 51.33 201 TYR B N 1
ATOM 1980 C CA . TYR B 1 81 ? -16.803 23.751 1.154 1.00 45.87 201 TYR B CA 1
ATOM 1981 C C . TYR B 1 81 ? -15.790 22.727 1.707 1.00 43.86 201 TYR B C 1
ATOM 1982 O O . TYR B 1 81 ? -15.445 21.739 1.029 1.00 44.70 201 TYR B O 1
ATOM 1991 N N . ASP B 1 82 ? -15.310 22.964 2.925 1.00 40.29 202 ASP B N 1
ATOM 1992 C CA A ASP B 1 82 ? -14.457 21.984 3.648 0.60 39.59 202 ASP B CA 1
ATOM 1993 C CA B ASP B 1 82 ? -14.478 21.997 3.588 0.40 38.22 202 ASP B CA 1
ATOM 1994 C C . ASP B 1 82 ? -15.386 21.132 4.482 1.00 37.05 202 ASP B C 1
ATOM 1995 O O . ASP B 1 82 ? -16.166 21.647 5.293 1.00 35.58 202 ASP B O 1
ATOM 2004 N N . LEU B 1 83 ? -15.297 19.828 4.296 1.00 34.29 203 LEU B N 1
ATOM 2005 C CA . LEU B 1 83 ? -16.077 18.911 5.058 1.00 33.76 203 LEU B CA 1
ATOM 2006 C C . LEU B 1 83 ? -15.144 18.025 5.850 1.00 31.85 203 LEU B C 1
ATOM 2007 O O . LEU B 1 83 ? -14.382 17.276 5.260 1.00 32.27 203 LEU B O 1
ATOM 2012 N N . GLU B 1 84 ? -15.201 18.103 7.184 1.00 29.27 204 GLU B N 1
ATOM 2013 C CA . GLU B 1 84 ? -14.387 17.246 8.028 1.00 27.84 204 GLU B CA 1
ATOM 2014 C C . GLU B 1 84 ? -15.249 16.089 8.547 1.00 27.33 204 GLU B C 1
ATOM 2015 O O . GLU B 1 84 ? -16.325 16.312 9.116 1.00 25.86 204 GLU B O 1
ATOM 2021 N N . LEU B 1 85 ? -14.762 14.867 8.352 1.00 27.30 205 LEU B N 1
ATOM 2022 C CA . LEU B 1 85 ? -15.372 13.683 8.938 1.00 25.85 205 LEU B CA 1
ATOM 2023 C C . LEU B 1 85 ? -14.477 13.086 10.009 1.00 22.44 205 LEU B C 1
ATOM 2024 O O . LEU B 1 85 ? -13.369 12.569 9.737 1.00 22.47 205 LEU B O 1
ATOM 2029 N N . PHE B 1 86 ? -14.986 13.145 11.225 1.00 21.80 206 PHE B N 1
ATOM 2030 C CA . PHE B 1 86 ? -14.319 12.703 12.433 1.00 20.87 206 PHE B CA 1
ATOM 2031 C C . PHE B 1 86 ? -14.812 11.343 12.875 1.00 21.89 206 PHE B C 1
ATOM 2032 O O . PHE B 1 86 ? -16.009 11.148 12.999 1.00 20.42 206 PHE B O 1
ATOM 2040 N N . ASP B 1 87 ? -13.867 10.433 13.119 1.00 20.47 207 ASP B N 1
ATOM 2041 C CA . ASP B 1 87 ? -14.199 9.107 13.584 1.00 21.06 207 ASP B CA 1
ATOM 2042 C C . ASP B 1 87 ? -13.418 8.885 14.885 1.00 20.18 207 ASP B C 1
ATOM 2043 O O . ASP B 1 87 ? -12.195 8.956 14.888 1.00 21.56 207 ASP B O 1
ATOM 2048 N N . PRO B 1 88 ? -14.124 8.591 16.009 1.00 21.17 208 PRO B N 1
ATOM 2049 C CA . PRO B 1 88 ? -13.432 8.237 17.276 1.00 21.48 208 PRO B CA 1
ATOM 2050 C C . PRO B 1 88 ? -12.377 7.148 17.198 1.00 22.48 208 PRO B C 1
ATOM 2051 O O . PRO B 1 88 ? -11.429 7.190 17.997 1.00 22.68 208 PRO B O 1
ATOM 2055 N N . TYR B 1 89 ? -12.477 6.234 16.221 1.00 22.36 209 TYR B N 1
ATOM 2056 C CA . TYR B 1 89 ? -11.487 5.164 16.093 1.00 24.01 209 TYR B CA 1
ATOM 2057 C C . TYR B 1 89 ? -10.175 5.633 15.419 1.00 25.56 209 TYR B C 1
ATOM 2058 O O . TYR B 1 89 ? -9.142 4.991 15.558 1.00 26.16 209 TYR B O 1
ATOM 2067 N N . GLY B 1 90 ? -10.229 6.746 14.705 1.00 24.02 210 GLY B N 1
ATOM 2068 C CA . GLY B 1 90 ? -9.121 7.206 13.902 1.00 24.01 210 GLY B CA 1
ATOM 2069 C C . GLY B 1 90 ? -9.610 7.621 12.530 1.00 23.33 210 GLY B C 1
ATOM 2070 O O . GLY B 1 90 ? -10.707 7.226 12.088 1.00 20.81 210 GLY B O 1
ATOM 2071 N N . PRO B 1 91 ? -8.813 8.440 11.825 1.00 24.60 211 PRO B N 1
ATOM 2072 C CA . PRO B 1 91 ? -9.248 8.886 10.477 1.00 24.65 211 PRO B CA 1
ATOM 2073 C C . PRO B 1 91 ? -9.509 7.772 9.450 1.00 25.53 211 PRO B C 1
ATOM 2074 O O . PRO B 1 91 ? -10.310 7.962 8.553 1.00 24.14 211 PRO B O 1
ATOM 2078 N N . GLU B 1 92 ? -8.806 6.645 9.572 1.00 27.59 212 GLU B N 1
ATOM 2079 C CA . GLU B 1 92 ? -9.004 5.516 8.691 1.00 29.27 212 GLU B CA 1
ATOM 2080 C C . GLU B 1 92 ? -10.468 5.044 8.702 1.00 28.27 212 GLU B C 1
ATOM 2081 O O . GLU B 1 92 ? -10.920 4.536 7.724 1.00 28.62 212 GLU B O 1
ATOM 2087 N N . GLY B 1 93 ? -11.209 5.216 9.791 1.00 27.13 213 GLY B N 1
ATOM 2088 C CA . GLY B 1 93 ? -12.626 4.771 9.790 1.00 26.66 213 GLY B CA 1
ATOM 2089 C C . GLY B 1 93 ? -13.609 5.725 9.152 1.00 27.10 213 GLY B C 1
ATOM 2090 O O . GLY B 1 93 ? -14.699 5.347 8.814 1.00 26.10 213 GLY B O 1
ATOM 2091 N N . ALA B 1 94 ? -13.222 6.995 8.992 1.00 26.48 214 ALA B N 1
ATOM 2092 C CA . ALA B 1 94 ? -14.179 8.041 8.627 1.00 27.82 214 ALA B CA 1
ATOM 2093 C C . ALA B 1 94 ? -14.619 7.947 7.184 1.00 28.20 214 ALA B C 1
ATOM 2094 O O . ALA B 1 94 ? -15.724 8.415 6.856 1.00 29.80 214 ALA B O 1
ATOM 2096 N N . ALA B 1 95 ? -13.784 7.348 6.350 1.00 30.31 215 ALA B N 1
ATOM 2097 C CA . ALA B 1 95 ? -13.972 7.365 4.892 1.00 33.29 215 ALA B CA 1
ATOM 2098 C C . ALA B 1 95 ? -15.208 6.600 4.475 1.00 36.02 215 ALA B C 1
ATOM 2099 O O . ALA B 1 95 ? -15.735 6.828 3.378 1.00 30.92 215 ALA B O 1
ATOM 2101 N N . VAL B 1 96 ? -15.698 5.685 5.326 1.00 34.51 216 VAL B N 1
ATOM 2102 C CA . VAL B 1 96 ? -16.934 4.969 4.957 1.00 36.10 216 VAL B CA 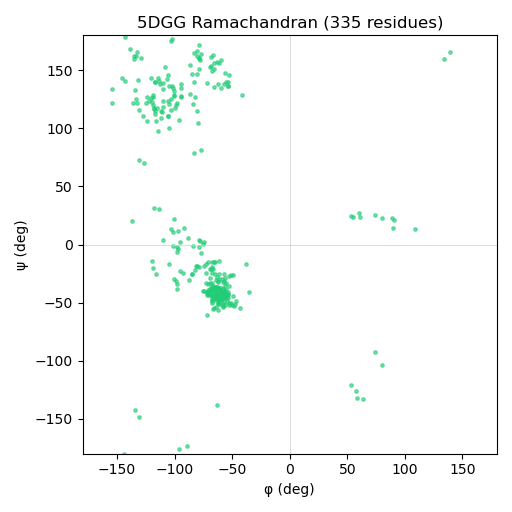1
ATOM 2103 C C . VAL B 1 96 ? -18.164 5.885 4.875 1.00 35.36 216 VAL B C 1
ATOM 2104 O O . VAL B 1 96 ? -19.158 5.500 4.285 1.00 39.27 216 VAL B O 1
ATOM 2108 N N . LEU B 1 97 ? -18.100 7.090 5.416 1.00 35.17 217 LEU B N 1
ATOM 2109 C CA . LEU B 1 97 ? -19.201 8.031 5.286 1.00 35.91 217 LEU B CA 1
ATOM 2110 C C . LEU B 1 97 ? -19.103 9.056 4.131 1.00 35.85 217 LEU B C 1
ATOM 2111 O O . LEU B 1 97 ? -19.962 9.943 4.067 1.00 32.33 217 LEU B O 1
ATOM 2116 N N . ASP B 1 98 ? -18.053 8.989 3.303 1.00 34.61 218 ASP B N 1
ATOM 2117 C CA . ASP B 1 98 ? -17.829 9.982 2.246 1.00 36.55 218 ASP B CA 1
ATOM 2118 C C . ASP B 1 98 ? -19.055 10.055 1.326 1.00 38.05 218 ASP B C 1
ATOM 2119 O O . ASP B 1 98 ? -19.623 11.136 1.069 1.00 37.68 218 ASP B O 1
ATOM 2124 N N . ASP B 1 99 ? -19.471 8.899 0.836 1.00 38.37 219 ASP B N 1
ATOM 2125 C CA . ASP B 1 99 ? -20.570 8.866 -0.150 1.00 43.59 219 ASP B CA 1
ATOM 2126 C C . ASP B 1 99 ? -21.901 9.278 0.455 1.00 41.34 219 ASP B C 1
ATOM 2127 O O . ASP B 1 99 ? -22.660 9.999 -0.165 1.00 39.50 219 ASP B O 1
ATOM 2132 N N . TYR B 1 100 ? -22.146 8.874 1.689 1.00 38.72 220 TYR B N 1
ATOM 2133 C CA . TYR B 1 100 ? -23.358 9.249 2.422 1.00 38.78 220 TYR B CA 1
ATOM 2134 C C . TYR B 1 100 ? -23.492 10.767 2.559 1.00 39.44 220 TYR B C 1
ATOM 2135 O O . TYR B 1 100 ? -24.551 11.356 2.287 1.00 38.64 220 TYR B O 1
ATOM 2144 N N . VAL B 1 101 ? -22.401 11.419 2.956 1.00 35.90 221 VAL B N 1
ATOM 2145 C CA . VAL B 1 101 ? -22.448 12.835 3.179 1.00 36.45 221 VAL B CA 1
ATOM 2146 C C . VAL B 1 101 ? -22.473 13.581 1.839 1.00 38.42 221 VAL B C 1
ATOM 2147 O O . VAL B 1 101 ? -23.141 14.595 1.724 1.00 40.62 221 VAL B O 1
ATOM 2151 N N . LEU B 1 102 ? -21.698 13.107 0.871 1.00 40.07 222 LEU B N 1
ATOM 2152 C CA . LEU B 1 102 ? -21.743 13.673 -0.502 1.00 46.50 222 LEU B CA 1
ATOM 2153 C C . LEU B 1 102 ? -23.135 13.647 -1.108 1.00 46.11 222 LEU B C 1
ATOM 2154 O O . LEU B 1 102 ? -23.560 14.630 -1.718 1.00 47.51 222 LEU B O 1
ATOM 2159 N N . ASP B 1 103 ? -23.861 12.560 -0.865 1.00 47.43 223 ASP B N 1
ATOM 2160 C CA . ASP B 1 103 ? -25.248 12.459 -1.298 1.00 53.58 223 ASP B CA 1
ATOM 2161 C C . ASP B 1 103 ? -26.166 13.466 -0.587 1.00 53.13 223 ASP B C 1
ATOM 2162 O O . ASP B 1 103 ? -26.978 14.150 -1.228 1.00 52.98 223 ASP B O 1
ATOM 2167 N N . LEU B 1 104 ? -26.057 13.549 0.729 1.00 49.95 224 LEU B N 1
ATOM 2168 C CA . LEU B 1 104 ? -26.790 14.568 1.484 1.00 49.78 224 LEU B CA 1
ATOM 2169 C C . LEU B 1 104 ? -26.629 15.954 0.861 1.00 51.91 224 LEU B C 1
ATOM 2170 O O . LEU B 1 104 ? -27.620 16.669 0.610 1.00 52.92 224 LEU B O 1
ATOM 2175 N N . LEU B 1 105 ? -25.373 16.347 0.655 1.00 47.72 225 LEU B N 1
ATOM 2176 C CA . LEU B 1 105 ? -25.051 17.687 0.167 1.00 49.30 225 LEU B CA 1
ATOM 2177 C C . LEU B 1 105 ? -25.510 17.881 -1.272 1.00 54.15 225 LEU B C 1
ATOM 2178 O O . LEU B 1 105 ? -25.950 18.973 -1.636 1.00 53.75 225 LEU B O 1
ATOM 2183 N N . ASN B 1 106 ? -25.374 16.833 -2.083 1.00 55.08 226 ASN B N 1
ATOM 2184 C CA . ASN B 1 106 ? -25.849 16.862 -3.453 1.00 58.41 226 ASN B CA 1
ATOM 2185 C C . ASN B 1 106 ? -27.346 17.074 -3.531 1.00 56.96 226 ASN B C 1
ATOM 2186 O O . ASN B 1 106 ? -27.817 17.868 -4.339 1.00 58.02 226 ASN B O 1
ATOM 2191 N N . GLN B 1 107 ? -28.087 16.394 -2.676 1.00 54.10 227 GLN B N 1
ATOM 2192 C CA . GLN B 1 107 ? -29.491 16.692 -2.523 1.00 57.66 227 GLN B CA 1
ATOM 2193 C C . GLN B 1 107 ? -29.774 18.118 -2.137 1.00 57.37 227 GLN B C 1
ATOM 2194 O O . GLN B 1 107 ? -30.850 18.604 -2.425 1.00 59.05 227 GLN B O 1
ATOM 2200 N N . CYS B 1 108 ? -28.832 18.791 -1.492 1.00 53.69 228 CYS B N 1
ATOM 2201 C CA . CYS B 1 108 ? -29.012 20.191 -1.119 1.00 56.25 228 CYS B CA 1
ATOM 2202 C C . CYS B 1 108 ? -28.672 21.188 -2.250 1.00 56.45 228 CYS B C 1
ATOM 2203 O O . CYS B 1 108 ? -28.796 22.392 -2.049 1.00 55.33 228 CYS B O 1
ATOM 2206 N N . GLY B 1 109 ? -28.235 20.693 -3.410 1.00 55.13 229 GLY B N 1
ATOM 2207 C CA . GLY B 1 109 ? -27.740 21.556 -4.495 1.00 58.57 229 GLY B CA 1
ATOM 2208 C C . GLY B 1 109 ? -26.246 21.870 -4.455 1.00 57.19 229 GLY B C 1
ATOM 2209 O O . GLY B 1 109 ? -25.784 22.774 -5.160 1.00 51.11 229 GLY B O 1
ATOM 2210 N N . VAL B 1 110 ? -25.479 21.125 -3.649 1.00 54.93 230 VAL B N 1
ATOM 2211 C CA . VAL B 1 110 ? -24.021 21.292 -3.632 1.00 56.25 230 VAL B CA 1
ATOM 2212 C C . VAL B 1 110 ? -23.406 20.098 -4.359 1.00 57.56 230 VAL B C 1
ATOM 2213 O O . VAL B 1 110 ? -23.442 18.970 -3.858 1.00 63.60 230 VAL B O 1
ATOM 2217 N N . PRO B 1 111 ? -22.823 20.325 -5.537 1.00 59.86 231 PRO B N 1
ATOM 2218 C CA . PRO B 1 111 ? -22.282 19.168 -6.213 1.00 60.89 231 PRO B CA 1
ATOM 2219 C C . PRO B 1 111 ? -20.936 18.791 -5.599 1.00 59.15 231 PRO B C 1
ATOM 2220 O O . PRO B 1 111 ? -20.387 19.560 -4.810 1.00 54.80 231 PRO B O 1
ATOM 2224 N N . LYS B 1 112 ? -20.408 17.639 -6.008 1.00 63.82 232 LYS B N 1
ATOM 2225 C CA A LYS B 1 112 ? -19.202 17.069 -5.392 0.60 64.47 232 LYS B CA 1
ATOM 2226 C CA B LYS B 1 112 ? -19.195 17.074 -5.407 0.40 62.98 232 LYS B CA 1
ATOM 2227 C C . LYS B 1 112 ? -18.001 18.001 -5.573 1.00 65.00 232 LYS B C 1
ATOM 2228 O O . LYS B 1 112 ? -17.180 18.146 -4.666 1.00 59.51 232 LYS B O 1
ATOM 2239 N N . GLU B 1 113 ? -17.913 18.634 -6.740 1.00 61.82 233 GLU B N 1
ATOM 2240 C CA . GLU B 1 113 ? -16.723 19.386 -7.118 1.00 63.27 233 GLU B CA 1
ATOM 2241 C C . GLU B 1 113 ? -16.404 20.413 -6.071 1.00 58.86 233 GLU B C 1
ATOM 2242 O O . GLU B 1 113 ? -15.241 20.711 -5.827 1.00 60.45 233 GLU B O 1
ATOM 2248 N N . LEU B 1 114 ? -17.447 20.953 -5.449 1.00 56.89 234 LEU B N 1
ATOM 2249 C CA . LEU B 1 114 ? -17.298 22.051 -4.496 1.00 55.24 234 LEU B CA 1
ATOM 2250 C C . LEU B 1 114 ? -17.047 21.595 -3.052 1.00 50.22 234 LEU B C 1
ATOM 2251 O O . LEU B 1 114 ? -16.960 22.425 -2.128 1.00 50.27 234 LEU B O 1
ATOM 2256 N N . VAL B 1 115 ? -16.890 20.291 -2.861 1.00 48.80 235 VAL B N 1
ATOM 2257 C CA . VAL B 1 115 ? -16.726 19.716 -1.506 1.00 45.47 235 VAL B CA 1
ATOM 2258 C C . VAL B 1 115 ? -15.380 19.046 -1.367 1.00 42.78 235 VAL B C 1
ATOM 2259 O O . VAL B 1 115 ? -15.091 18.098 -2.077 1.00 43.32 235 VAL B O 1
ATOM 2263 N N . ASN B 1 116 ? -14.549 19.543 -0.462 1.00 39.84 236 ASN B N 1
ATOM 2264 C CA . ASN B 1 116 ? -13.295 18.905 -0.170 1.00 39.23 236 ASN B CA 1
ATOM 2265 C C . ASN B 1 116 ? -13.401 18.170 1.187 1.00 40.41 236 ASN B C 1
ATOM 2266 O O . ASN B 1 116 ? -13.688 18.804 2.221 1.00 38.50 236 ASN B O 1
ATOM 2271 N N . ILE B 1 117 ? -13.174 16.861 1.171 1.00 37.70 237 ILE B N 1
ATOM 2272 C CA . ILE B 1 117 ? -13.374 16.017 2.352 1.00 38.02 237 ILE B CA 1
ATOM 2273 C C . ILE B 1 117 ? -12.037 15.751 3.008 1.00 36.41 237 ILE B C 1
ATOM 2274 O O . ILE B 1 117 ? -11.062 15.408 2.321 1.00 38.53 237 ILE B O 1
ATOM 2279 N N . ARG B 1 118 ? -11.976 15.935 4.328 1.00 33.40 238 ARG B N 1
ATOM 2280 C CA . ARG B 1 118 ? -10.838 15.561 5.149 1.00 32.15 238 ARG B CA 1
ATOM 2281 C C . ARG B 1 118 ? -11.332 14.554 6.206 1.00 32.65 238 ARG B C 1
ATOM 2282 O O . ARG B 1 118 ? -12.436 14.708 6.741 1.00 28.64 238 ARG B O 1
ATOM 2290 N N . HIS B 1 119 ? -10.499 13.568 6.524 1.00 29.84 239 HIS B N 1
ATOM 2291 C CA . HIS B 1 119 ? -10.815 12.583 7.559 1.00 28.15 239 HIS B CA 1
ATOM 2292 C C . HIS B 1 119 ? -9.899 12.798 8.777 1.00 26.78 239 HIS B C 1
ATOM 2293 O O . HIS B 1 119 ? -8.679 12.967 8.637 1.00 26.35 239 HIS B O 1
ATOM 2300 N N . THR B 1 120 ? -10.494 12.797 9.965 1.00 24.07 240 THR B N 1
ATOM 2301 C CA . THR B 1 120 ? -9.801 13.041 11.200 1.00 23.57 240 THR B CA 1
ATOM 2302 C C . THR B 1 120 ? -10.239 12.014 12.284 1.00 23.19 240 THR B C 1
ATOM 2303 O O . THR B 1 120 ? -11.243 11.322 12.156 1.00 22.42 240 THR B O 1
ATOM 2307 N N . GLY B 1 121 ? -9.397 11.880 13.290 1.00 22.28 241 GLY B N 1
ATOM 2308 C CA . GLY B 1 121 ? -9.711 11.139 14.482 1.00 23.52 241 GLY B CA 1
ATOM 2309 C C . GLY B 1 121 ? -9.088 11.843 15.643 1.00 23.98 241 GLY B C 1
ATOM 2310 O O . GLY B 1 121 ? -8.440 12.880 15.471 1.00 24.13 241 GLY B O 1
ATOM 2311 N N . PRO B 1 122 ? -9.277 11.294 16.831 1.00 24.88 242 PRO B N 1
ATOM 2312 C CA . PRO B 1 122 ? -8.778 11.965 18.043 1.00 26.89 242 PRO B CA 1
ATOM 2313 C C . PRO B 1 122 ? -7.292 11.817 18.283 1.00 27.32 242 PRO B C 1
ATOM 2314 O O . PRO B 1 122 ? -6.684 10.875 17.817 1.00 27.05 242 PRO B O 1
ATOM 2318 N N . LYS B 1 123 ? -6.730 12.723 19.071 1.00 27.89 243 LYS B N 1
ATOM 2319 C CA . LYS B 1 123 ? -5.358 12.583 19.555 1.00 30.66 243 LYS B CA 1
ATOM 2320 C C . LYS B 1 123 ? -5.131 11.308 20.336 1.00 30.32 243 LYS B C 1
ATOM 2321 O O . LYS B 1 123 ? -4.087 10.674 20.194 1.00 29.24 243 LYS B O 1
ATOM 2327 N N . HIS B 1 124 ? -6.106 10.905 21.142 1.00 30.39 244 HIS B N 1
ATOM 2328 C CA . HIS B 1 124 ? -5.966 9.720 22.019 1.00 31.81 244 HIS B CA 1
ATOM 2329 C C . HIS B 1 124 ? -7.178 8.742 21.895 1.00 31.54 244 HIS B C 1
ATOM 2330 O O . HIS B 1 124 ? -8.023 8.659 22.800 1.00 30.73 244 HIS B O 1
ATOM 2337 N N . PRO B 1 125 ? -7.262 8.014 20.777 1.00 30.39 245 PRO B N 1
ATOM 2338 C CA . PRO B 1 125 ? -8.392 7.139 20.575 1.00 29.11 245 PRO B CA 1
ATOM 2339 C C . PRO B 1 125 ? -8.397 5.992 21.601 1.00 29.69 245 PRO B C 1
ATOM 2340 O O . PRO B 1 125 ? -7.328 5.570 22.070 1.00 30.27 245 PRO B O 1
ATOM 2344 N N . GLN B 1 126 ? -9.579 5.507 21.933 1.00 29.46 246 GLN B N 1
ATOM 2345 C CA . GLN B 1 126 ? -9.720 4.335 22.832 1.00 30.33 246 GLN B CA 1
ATOM 2346 C C . GLN B 1 126 ? -9.934 3.050 22.069 1.00 30.01 246 GLN B C 1
ATOM 2347 O O . GLN B 1 126 ? -9.442 1.973 22.469 1.00 29.61 246 GLN B O 1
ATOM 2353 N N . GLY B 1 127 ? -10.698 3.138 21.001 1.00 28.75 247 GLY B N 1
ATOM 2354 C CA . GLY B 1 127 ? -10.934 1.971 20.120 1.00 30.31 247 GLY B CA 1
ATOM 2355 C C . GLY B 1 127 ? -11.995 1.010 20.658 1.00 31.69 247 GLY B C 1
ATOM 2356 O O . GLY B 1 127 ? -12.011 -0.171 20.250 1.00 29.19 247 GLY B O 1
ATOM 2357 N N . ASP B 1 128 ? -12.880 1.524 21.535 1.00 29.31 248 ASP B N 1
ATOM 2358 C CA . ASP B 1 128 ? -14.009 0.771 22.083 1.00 31.12 248 ASP B CA 1
ATOM 2359 C C . ASP B 1 128 ? -15.309 1.354 21.595 1.00 29.62 248 ASP B C 1
ATOM 2360 O O . ASP B 1 128 ? -15.462 2.570 21.516 1.00 30.52 248 ASP B O 1
ATOM 2365 N N . ALA B 1 129 ? -16.268 0.486 21.275 1.00 28.58 249 ALA B N 1
ATOM 2366 C CA . ALA B 1 129 ? -17.498 0.945 20.693 1.00 30.04 249 ALA B CA 1
ATOM 2367 C C . ALA B 1 129 ? -18.254 1.841 21.655 1.00 29.24 249 ALA B C 1
ATOM 2368 O O . ALA B 1 129 ? -18.840 2.825 21.224 1.00 25.89 249 ALA B O 1
ATOM 2370 N N . TYR B 1 130 ? -18.205 1.523 22.970 1.00 28.31 250 TYR B N 1
ATOM 2371 C CA . TYR B 1 130 ? -19.106 2.204 23.923 1.00 28.56 250 TYR B CA 1
ATOM 2372 C C . TYR B 1 130 ? -18.906 3.729 24.029 1.00 28.39 250 TYR B C 1
ATOM 2373 O O . TYR B 1 130 ? -19.888 4.490 24.290 1.00 27.52 250 TYR B O 1
ATOM 2382 N N . SER B 1 131 ? -17.673 4.175 23.825 1.00 25.69 251 SER B N 1
ATOM 2383 C CA . SER B 1 131 ? -17.333 5.569 24.041 1.00 26.18 251 SER B CA 1
ATOM 2384 C C . SER B 1 131 ? -17.326 6.464 22.783 1.00 25.46 251 SER B C 1
ATOM 2385 O O . SER B 1 131 ? -16.875 7.630 22.871 1.00 25.22 251 SER B O 1
ATOM 2388 N N . CYS B 1 132 ? -17.847 5.961 21.665 1.00 25.04 252 CYS B N 1
ATOM 2389 C CA . CYS B 1 132 ? -17.863 6.726 20.402 1.00 24.74 252 CYS B CA 1
ATOM 2390 C C . CYS B 1 132 ? -18.624 8.021 20.567 1.00 23.66 252 CYS B C 1
ATOM 2391 O O . CYS B 1 132 ? -18.176 9.063 20.065 1.00 21.71 252 CYS B O 1
ATOM 2394 N N . GLY B 1 133 ? -19.772 7.944 21.226 1.00 23.04 253 GLY B N 1
ATOM 2395 C CA . GLY B 1 133 ? -20.600 9.127 21.504 1.00 23.94 253 GLY B CA 1
ATOM 2396 C C . GLY B 1 133 ? -19.872 10.193 22.310 1.00 24.05 253 GLY B C 1
ATOM 2397 O O . GLY B 1 133 ? -19.978 11.379 22.046 1.00 24.61 253 GLY B O 1
ATOM 2398 N N . ASP B 1 134 ? -19.120 9.753 23.284 1.00 24.16 254 ASP B N 1
ATOM 2399 C CA . ASP B 1 134 ? -18.384 10.640 24.183 1.00 24.60 254 ASP B CA 1
ATOM 2400 C C . ASP B 1 134 ? -17.284 11.379 23.429 1.00 24.17 254 ASP B C 1
ATOM 2401 O O . ASP B 1 134 ? -17.120 12.607 23.582 1.00 24.03 254 ASP B O 1
ATOM 2406 N N . PHE B 1 135 ? -16.544 10.650 22.587 1.00 22.42 255 PHE B N 1
ATOM 2407 C CA . PHE B 1 135 ? -15.520 11.257 21.751 1.00 22.81 255 PHE B CA 1
ATOM 2408 C C . PHE B 1 135 ? -16.134 12.290 20.783 1.00 22.12 255 PHE B C 1
ATOM 2409 O O . PHE B 1 135 ? -15.583 13.374 20.593 1.00 22.88 255 PHE B O 1
ATOM 2417 N N . THR B 1 136 ? -17.219 11.914 20.124 1.00 21.42 256 THR B N 1
ATOM 2418 C CA . THR B 1 136 ? -17.828 12.766 19.099 1.00 21.86 256 THR B CA 1
ATOM 2419 C C . THR B 1 136 ? -18.468 14.014 19.762 1.00 23.60 256 THR B C 1
ATOM 2420 O O . THR B 1 136 ? -18.363 15.128 19.237 1.00 22.78 256 THR B O 1
ATOM 2424 N N . CYS B 1 137 ? -19.073 13.852 20.922 1.00 24.67 257 CYS B N 1
ATOM 2425 C CA . CYS B 1 137 ? -19.572 15.021 21.659 1.00 27.27 257 CYS B CA 1
ATOM 2426 C C . CYS B 1 137 ? -18.462 15.950 22.050 1.00 26.80 257 CYS B C 1
ATOM 2427 O O . CYS B 1 137 ? -18.523 17.165 21.808 1.00 24.16 257 CYS B O 1
ATOM 2430 N N . ALA B 1 138 ? -17.430 15.395 22.661 1.00 26.06 258 ALA B N 1
ATOM 2431 C CA . ALA B 1 138 ? -16.360 16.237 23.123 1.00 25.56 258 ALA B CA 1
ATOM 2432 C C . ALA B 1 138 ? -15.661 16.908 21.961 1.00 24.46 258 ALA B C 1
ATOM 2433 O O . ALA B 1 138 ? -15.232 18.068 22.091 1.00 23.93 258 ALA B O 1
ATOM 2435 N N . TYR B 1 139 ? -15.459 16.184 20.870 1.00 22.98 259 TYR B N 1
ATOM 2436 C CA . TYR B 1 139 ? -14.789 16.762 19.674 1.00 22.30 259 TYR B CA 1
ATOM 2437 C C . TYR B 1 139 ? -15.655 17.829 19.059 1.00 22.89 259 TYR B C 1
ATOM 2438 O O . TYR B 1 139 ? -15.150 18.827 18.566 1.00 22.01 259 TYR B O 1
ATOM 2447 N N . SER B 1 140 ? -16.969 17.637 19.099 1.00 22.94 260 SER B N 1
ATOM 2448 C CA . SER B 1 140 ? -17.865 18.645 18.633 1.00 22.65 260 SER B CA 1
ATOM 2449 C C . SER B 1 140 ? -17.743 19.958 19.439 1.00 24.82 260 SER B C 1
ATOM 2450 O O . SER B 1 140 ? -17.845 21.050 18.871 1.00 25.01 260 SER B O 1
ATOM 2453 N N . HIS B 1 141 ? -17.557 19.851 20.746 1.00 24.53 261 HIS B N 1
ATOM 2454 C CA . HIS B 1 141 ? -17.272 21.018 21.607 1.00 25.66 261 HIS B CA 1
ATOM 2455 C C . HIS B 1 141 ? -15.969 21.717 21.248 1.00 26.06 261 HIS B C 1
ATOM 2456 O O . HIS B 1 141 ? -15.925 22.961 21.122 1.00 26.17 261 HIS B O 1
ATOM 2463 N N . LYS B 1 142 ? -14.916 20.926 21.010 1.00 25.10 262 LYS B N 1
ATOM 2464 C CA . LYS B 1 142 ? -13.668 21.457 20.502 1.00 25.92 262 LYS B CA 1
ATOM 2465 C C . LYS B 1 142 ? -13.868 22.228 19.174 1.00 27.06 262 LYS B C 1
ATOM 2466 O O . LYS B 1 142 ? -13.313 23.328 19.005 1.00 27.76 262 LYS B O 1
ATOM 2472 N N . LYS B 1 143 ? -14.654 21.672 18.246 1.00 24.17 263 LYS B N 1
ATOM 2473 C CA . LYS B 1 143 ? -14.878 22.369 16.986 1.00 26.13 263 LYS B CA 1
ATOM 2474 C C . LYS B 1 143 ? -15.644 23.697 17.183 1.00 27.08 263 LYS B C 1
ATOM 2475 O O . LYS B 1 143 ? -15.344 24.700 16.501 1.00 24.78 263 LYS B O 1
ATOM 2481 N N . MET B 1 144 ? -16.639 23.677 18.077 1.00 28.05 264 MET B N 1
ATOM 2482 C CA . MET B 1 144 ? -17.449 24.848 18.447 1.00 31.20 264 MET B CA 1
ATOM 2483 C C . MET B 1 144 ? -16.549 26.017 18.791 1.00 31.53 264 MET B C 1
ATOM 2484 O O . MET B 1 144 ? -16.705 27.136 18.267 1.00 33.02 264 MET B O 1
ATOM 2489 N N . LYS B 1 145 ? -15.612 25.754 19.686 1.00 30.48 265 LYS B N 1
ATOM 2490 C CA . LYS B 1 145 ? -14.648 26.727 20.075 1.00 32.16 265 LYS B CA 1
ATOM 2491 C C . LYS B 1 145 ? -13.694 27.145 18.941 1.00 32.28 265 LYS B C 1
ATOM 2492 O O . LYS B 1 145 ? -13.385 28.356 18.770 1.00 29.94 265 LYS B O 1
ATOM 2498 N N . GLU B 1 146 ? -13.182 26.165 18.197 1.00 30.23 266 GLU B N 1
ATOM 2499 C CA A GLU B 1 146 ? -12.307 26.452 17.065 0.60 31.87 266 GLU B CA 1
ATOM 2500 C CA B GLU B 1 146 ? -12.293 26.446 17.079 0.40 30.63 266 GLU B CA 1
ATOM 2501 C C . GLU B 1 146 ? -13.061 27.277 16.023 1.00 30.91 266 GLU B C 1
ATOM 2502 O O . GLU B 1 146 ? -12.480 28.168 15.374 1.00 30.89 266 GLU B O 1
ATOM 2513 N N . PHE B 1 147 ? -14.365 27.020 15.869 1.00 27.88 267 PHE B N 1
ATOM 2514 C CA . PHE B 1 147 ? -15.188 27.793 14.922 1.00 30.40 267 PHE B CA 1
ATOM 2515 C C . PHE B 1 147 ? -15.610 29.202 15.432 1.00 34.57 267 PHE B C 1
ATOM 2516 O O . PHE B 1 147 ? -16.371 29.902 14.747 1.00 36.62 267 PHE B O 1
ATOM 2524 N N . GLY B 1 148 ? -15.163 29.608 16.616 1.00 33.95 268 GLY B N 1
ATOM 2525 C CA . GLY B 1 148 ? -15.384 30.961 17.092 1.00 37.62 268 GLY B CA 1
ATOM 2526 C C . GLY B 1 148 ? -16.688 31.174 17.860 1.00 36.27 268 GLY B C 1
ATOM 2527 O O . GLY B 1 148 ? -17.149 32.303 17.990 1.00 33.27 268 GLY B O 1
ATOM 2528 N N . ALA B 1 149 ? -17.260 30.114 18.423 1.00 33.09 269 ALA B N 1
ATOM 2529 C CA . ALA B 1 149 ? -18.494 30.262 19.250 1.00 33.66 269 ALA B CA 1
ATOM 2530 C C . ALA B 1 149 ? -18.259 31.102 20.487 1.00 33.81 269 ALA B C 1
ATOM 2531 O O . ALA B 1 149 ? -17.143 31.175 20.944 1.00 33.76 269 ALA B O 1
ATOM 2533 N N . PRO B 1 150 ? -19.328 31.705 21.055 1.00 37.23 270 PRO B N 1
ATOM 2534 C CA . PRO B 1 150 ? -19.142 32.432 22.304 1.00 39.25 270 PRO B CA 1
ATOM 2535 C C . PRO B 1 150 ? -18.819 31.487 23.442 1.00 42.95 270 PRO B C 1
ATOM 2536 O O . PRO B 1 150 ? -19.207 30.307 23.391 1.00 41.21 270 PRO B O 1
ATOM 2540 N N . GLU B 1 151 ? -18.114 31.999 24.446 1.00 48.49 271 GLU B N 1
ATOM 2541 C CA . GLU B 1 151 ? -17.488 31.159 25.490 1.00 53.23 271 GLU B CA 1
ATOM 2542 C C . GLU B 1 151 ? -18.457 30.223 26.253 1.00 54.66 271 GLU B C 1
ATOM 2543 O O . GLU B 1 151 ? -18.085 29.098 26.629 1.00 63.29 271 GLU B O 1
ATOM 2549 N N . GLY B 1 152 ? -19.685 30.655 26.482 1.00 51.24 272 GLY B N 1
ATOM 2550 C CA . GLY B 1 152 ? -20.603 29.804 27.240 1.00 49.34 272 GLY B CA 1
ATOM 2551 C C . GLY B 1 152 ? -21.211 28.686 26.409 1.00 47.43 272 GLY B C 1
ATOM 2552 O O . GLY B 1 152 ? -21.970 27.872 26.936 1.00 45.60 272 GLY B O 1
ATOM 2553 N N . SER B 1 153 ? -20.887 28.624 25.114 1.00 39.65 273 SER B N 1
ATOM 2554 C CA . SER B 1 153 ? -21.564 27.712 24.228 1.00 38.89 273 SER B CA 1
ATOM 2555 C C . SER B 1 153 ? -20.820 26.391 23.997 1.00 35.02 273 SER B C 1
ATOM 2556 O O . SER B 1 153 ? -21.335 25.523 23.322 1.00 34.13 273 SER B O 1
ATOM 2559 N N . TYR B 1 154 ? -19.622 26.255 24.546 1.00 32.08 274 TYR B N 1
ATOM 2560 C CA . TYR B 1 154 ? -18.879 25.001 24.482 1.00 33.24 274 TYR B CA 1
ATOM 2561 C C . TYR B 1 154 ? -18.371 24.710 25.866 1.00 33.66 274 TYR B C 1
ATOM 2562 O O . TYR B 1 154 ? -18.391 25.578 26.735 1.00 35.24 274 TYR B O 1
ATOM 2571 N N . ASN B 1 155 ? -17.933 23.484 26.077 1.00 32.38 275 ASN B N 1
ATOM 2572 C CA . ASN B 1 155 ? -17.687 22.992 27.405 1.00 31.19 275 ASN B CA 1
ATOM 2573 C C . ASN B 1 155 ? -16.219 22.722 27.483 1.00 30.05 275 ASN B C 1
ATOM 2574 O O . ASN B 1 155 ? -15.748 21.730 26.922 1.00 27.35 275 ASN B O 1
ATOM 2579 N N . PRO B 1 156 ? -15.463 23.581 28.191 1.00 32.29 276 PRO B N 1
ATOM 2580 C CA . PRO B 1 156 ? -14.018 23.420 28.228 1.00 33.74 276 PRO B CA 1
ATOM 2581 C C . PRO B 1 156 ? -13.546 22.179 28.983 1.00 33.66 276 PRO B C 1
ATOM 2582 O O . PRO B 1 156 ? -12.437 21.714 28.729 1.00 34.00 276 PRO B O 1
ATOM 2586 N N . ILE B 1 157 ? -14.378 21.615 29.864 1.00 33.01 277 ILE B N 1
ATOM 2587 C CA . ILE B 1 157 ? -13.982 20.374 30.568 1.00 34.25 277 ILE B CA 1
ATOM 2588 C C . ILE B 1 157 ? -13.961 19.221 29.586 1.00 33.22 277 ILE B C 1
ATOM 2589 O O . ILE B 1 157 ? -13.023 18.434 29.576 1.00 31.25 277 ILE B O 1
ATOM 2594 N N . LEU B 1 158 ? -14.986 19.160 28.727 1.00 31.93 278 LEU B N 1
ATOM 2595 C CA . LEU B 1 158 ? -15.060 18.114 27.720 1.00 30.62 278 LEU B CA 1
ATOM 2596 C C . LEU B 1 158 ? -13.890 18.232 26.737 1.00 29.36 278 LEU B C 1
ATOM 2597 O O . LEU B 1 158 ? -13.204 17.234 26.422 1.00 30.46 278 LEU B O 1
ATOM 2602 N N . ILE B 1 159 ? -13.616 19.453 26.313 1.00 27.46 279 ILE B N 1
ATOM 2603 C CA . ILE B 1 159 ? -12.537 19.721 25.352 1.00 27.67 279 ILE B CA 1
ATOM 2604 C C . ILE B 1 159 ? -11.187 19.323 25.902 1.00 28.81 279 ILE B C 1
ATOM 2605 O O . ILE B 1 159 ? -10.389 18.671 25.218 1.00 30.33 279 ILE B O 1
ATOM 2610 N N . ASP B 1 160 ? -10.897 19.771 27.119 1.00 31.32 280 ASP B N 1
ATOM 2611 C CA . ASP B 1 160 ? -9.565 19.608 27.712 1.00 32.14 280 ASP B CA 1
ATOM 2612 C C . ASP B 1 160 ? -9.304 18.139 28.082 1.00 29.82 280 ASP B C 1
ATOM 2613 O O . ASP B 1 160 ? -8.179 17.617 27.989 1.00 29.05 280 ASP B O 1
ATOM 2618 N N . THR B 1 161 ? -10.363 17.465 28.491 1.00 29.51 281 THR B N 1
ATOM 2619 C CA . THR B 1 161 ? -10.274 16.060 28.849 1.00 28.80 281 THR B CA 1
ATOM 2620 C C . THR B 1 161 ? -9.941 15.262 27.596 1.00 28.91 281 THR B C 1
ATOM 2621 O O . THR B 1 161 ? -8.964 14.489 27.554 1.00 28.26 281 THR B O 1
ATOM 2625 N N . LEU B 1 162 ? -10.771 15.439 26.569 1.00 27.63 282 LEU B N 1
ATOM 2626 C CA . LEU B 1 162 ? -10.530 14.798 25.274 1.00 29.03 282 LEU B CA 1
ATOM 2627 C C . LEU B 1 162 ? -9.105 15.061 24.771 1.00 28.47 282 LEU B C 1
ATOM 2628 O O . LEU B 1 162 ? -8.395 14.148 24.362 1.00 29.27 282 LEU B O 1
ATOM 2633 N N . ASP B 1 163 ? -8.703 16.330 24.779 1.00 30.98 283 ASP B N 1
ATOM 2634 C CA . ASP B 1 163 ? -7.459 16.743 24.140 1.00 32.77 283 ASP B CA 1
ATOM 2635 C C . ASP B 1 163 ? -6.215 16.148 24.780 1.00 34.07 283 ASP B C 1
ATOM 2636 O O . ASP B 1 163 ? -5.193 15.829 24.094 1.00 32.53 283 ASP B O 1
ATOM 2641 N N . ASN B 1 164 ? -6.267 16.046 26.108 1.00 33.65 284 ASN B N 1
ATOM 2642 C CA . ASN B 1 164 ? -5.112 15.584 26.874 1.00 35.05 284 ASN B CA 1
ATOM 2643 C C . ASN B 1 164 ? -5.170 14.121 27.313 1.00 34.78 284 ASN B C 1
ATOM 2644 O O . ASN B 1 164 ? -4.122 13.481 27.405 1.00 33.45 284 ASN B O 1
ATOM 2649 N N . LEU B 1 165 ? -6.372 13.575 27.542 1.00 34.36 285 LEU B N 1
ATOM 2650 C CA . LEU B 1 165 ? -6.503 12.218 28.110 1.00 34.54 285 LEU B CA 1
ATOM 2651 C C . LEU B 1 165 ? -7.229 11.190 27.230 1.00 33.98 285 LEU B C 1
ATOM 2652 O O . LEU B 1 165 ? -7.120 9.983 27.458 1.00 33.56 285 LEU B O 1
ATOM 2657 N N . GLY B 1 166 ? -8.022 11.641 26.269 1.00 32.67 286 GLY B N 1
ATOM 2658 C CA . GLY B 1 166 ? -8.928 10.743 25.553 1.00 30.83 286 GLY B CA 1
ATOM 2659 C C . GLY B 1 166 ? -9.930 10.193 26.539 1.00 30.35 286 GLY B C 1
ATOM 2660 O O . GLY B 1 166 ? -10.468 10.963 27.337 1.00 30.57 286 GLY B O 1
ATOM 2661 N N . ASN B 1 167 ? -10.160 8.871 26.518 1.00 29.56 287 ASN B N 1
ATOM 2662 C CA . ASN B 1 167 ? -10.983 8.240 27.552 1.00 30.47 287 ASN B CA 1
ATOM 2663 C C . ASN B 1 167 ? -10.159 7.280 28.430 1.00 32.29 287 ASN B C 1
ATOM 2664 O O . ASN B 1 167 ? -10.687 6.286 28.953 1.00 31.32 287 ASN B O 1
ATOM 2669 N N . GLU B 1 168 ? -8.874 7.583 28.605 1.00 33.96 288 GLU B N 1
ATOM 2670 C CA . GLU B 1 168 ? -8.040 6.801 29.525 1.00 39.42 288 GLU B CA 1
ATOM 2671 C C . GLU B 1 168 ? -8.662 6.769 30.895 1.00 36.05 288 GLU B C 1
ATOM 2672 O O . GLU B 1 168 ? -9.149 7.789 31.328 1.00 36.46 288 GLU B O 1
ATOM 2678 N N . ASP B 1 169 ? -8.627 5.624 31.578 1.00 35.41 289 ASP B N 1
ATOM 2679 C CA . ASP B 1 169 ? -9.251 5.462 32.896 1.00 34.64 289 ASP B CA 1
ATOM 2680 C C . ASP B 1 169 ? -10.718 5.877 32.923 1.00 35.08 289 ASP B C 1
ATOM 2681 O O . ASP B 1 169 ? -11.254 6.210 33.995 1.00 34.57 289 ASP B O 1
ATOM 2686 N N . ASN B 1 170 ? -11.384 5.835 31.754 1.00 34.71 290 ASN B N 1
ATOM 2687 C CA . ASN B 1 170 ? -12.785 6.198 31.628 1.00 35.20 290 ASN B CA 1
ATOM 2688 C C . ASN B 1 170 ? -13.101 7.657 32.021 1.00 33.46 290 ASN B C 1
ATOM 2689 O O . ASN B 1 170 ? -14.254 8.006 32.324 1.00 33.88 290 ASN B O 1
ATOM 2694 N N . VAL B 1 171 ? -12.096 8.517 31.957 1.00 32.00 291 VAL B N 1
ATOM 2695 C CA A VAL B 1 171 ? -12.255 9.900 32.394 0.60 33.44 291 VAL B CA 1
ATOM 2696 C CA B VAL B 1 171 ? -12.261 9.909 32.398 0.40 32.51 291 VAL B CA 1
ATOM 2697 C C . VAL B 1 171 ? -13.202 10.723 31.501 1.00 31.83 291 VAL B C 1
ATOM 2698 O O . VAL B 1 171 ? -13.913 11.605 31.987 1.00 31.42 291 VAL B O 1
ATOM 2705 N N . LEU B 1 172 ? -13.245 10.433 30.203 1.00 29.36 292 LEU B N 1
ATOM 2706 C CA . LEU B 1 172 ? -14.172 11.145 29.335 1.00 29.94 292 LEU B CA 1
ATOM 2707 C C . LEU B 1 172 ? -15.603 10.725 29.622 1.00 29.60 292 LEU B C 1
ATOM 2708 O O . LEU B 1 172 ? -16.485 11.581 29.707 1.00 28.52 292 LEU B O 1
ATOM 2713 N N . ARG B 1 173 ? -15.838 9.429 29.809 1.00 28.96 293 ARG B N 1
ATOM 2714 C CA . ARG B 1 173 ? -17.173 8.934 30.188 1.00 29.99 293 ARG B CA 1
ATOM 2715 C C . ARG B 1 173 ? -17.655 9.585 31.505 1.00 32.90 293 ARG B C 1
ATOM 2716 O O . ARG B 1 173 ? -18.802 9.987 31.659 1.00 29.91 293 ARG B O 1
ATOM 2724 N N . MET B 1 174 ? -16.749 9.702 32.448 1.00 35.60 294 MET B N 1
ATOM 2725 C CA . MET B 1 174 ? -17.105 10.283 33.718 1.00 40.46 294 MET B CA 1
ATOM 2726 C C . MET B 1 174 ? -17.508 11.768 33.568 1.00 37.63 294 MET B C 1
ATOM 2727 O O . MET B 1 174 ? -18.494 12.206 34.171 1.00 33.86 294 MET B O 1
ATOM 2732 N N . THR B 1 175 ? -16.760 12.514 32.746 1.00 35.91 295 THR B N 1
ATOM 2733 C CA . THR B 1 175 ? -17.033 13.928 32.528 1.00 36.42 295 THR B CA 1
ATOM 2734 C C . THR B 1 175 ? -18.295 14.112 31.717 1.00 35.22 295 THR B C 1
ATOM 2735 O O . THR B 1 175 ? -19.072 15.012 31.984 1.00 35.50 295 THR B O 1
ATOM 2739 N N . THR B 1 176 ? -18.477 13.274 30.709 1.00 33.12 296 THR B N 1
ATOM 2740 C CA . THR B 1 176 ? -19.748 13.195 29.973 1.00 32.52 296 THR B CA 1
ATOM 2741 C C . THR B 1 176 ? -20.962 12.994 30.906 1.00 33.01 296 THR B C 1
ATOM 2742 O O . THR B 1 176 ? -21.970 13.711 30.811 1.00 33.14 296 THR B O 1
ATOM 2746 N N . ARG B 1 177 ? -20.878 11.995 31.772 1.00 33.28 297 ARG B N 1
ATOM 2747 C CA . ARG B 1 177 ? -21.955 11.730 32.769 1.00 38.35 297 ARG B CA 1
ATOM 2748 C C . ARG B 1 177 ? -22.205 12.978 33.638 1.00 37.63 297 ARG B C 1
ATOM 2749 O O . ARG B 1 177 ? -23.349 13.392 33.806 1.00 40.21 297 ARG B O 1
ATOM 2757 N N . GLU B 1 178 ? -21.137 13.566 34.182 1.00 36.97 298 GLU B N 1
ATOM 2758 C CA . GLU B 1 178 ? -21.279 14.696 35.094 1.00 39.83 298 GLU B CA 1
ATOM 2759 C C . GLU B 1 178 ? -21.789 15.906 34.366 1.00 36.32 298 GLU B C 1
ATOM 2760 O O . GLU B 1 178 ? -22.658 16.599 34.867 1.00 35.09 298 GLU B O 1
ATOM 2766 N N . GLU B 1 179 ? -21.254 16.170 33.181 1.00 34.00 299 GLU B N 1
ATOM 2767 C CA . GLU B 1 179 ? -21.676 17.348 32.435 1.00 34.03 299 GLU B CA 1
ATOM 2768 C C . GLU B 1 179 ? -23.154 17.213 31.949 1.00 34.01 299 GLU B C 1
ATOM 2769 O O . GLU B 1 179 ? -23.933 18.202 31.908 1.00 34.48 299 GLU B O 1
ATOM 2775 N N . THR B 1 180 ? -23.553 15.989 31.646 1.00 33.09 300 THR B N 1
ATOM 2776 C CA . THR B 1 180 ? -24.944 15.692 31.321 1.00 34.29 300 THR B CA 1
ATOM 2777 C C . THR B 1 180 ? -25.835 15.988 32.523 1.00 36.78 300 THR B C 1
ATOM 2778 O O . THR B 1 180 ? -26.864 16.654 32.386 1.00 37.13 300 THR B O 1
ATOM 2782 N N . ARG B 1 181 ? -25.403 15.533 33.696 1.00 38.97 301 ARG B N 1
ATOM 2783 C CA . ARG B 1 181 ? -26.125 15.814 34.936 1.00 42.00 301 ARG B CA 1
ATOM 2784 C C . ARG B 1 181 ? -26.284 17.312 35.177 1.00 42.32 301 ARG B C 1
ATOM 2785 O O . ARG B 1 181 ? -27.372 17.759 35.537 1.00 42.47 301 ARG B O 1
ATOM 2793 N N . ALA B 1 182 ? -25.209 18.076 34.980 1.00 41.33 302 ALA B N 1
ATOM 2794 C CA . ALA B 1 182 ? -25.232 19.527 35.208 1.00 41.26 302 ALA B CA 1
ATOM 2795 C C . ALA B 1 182 ? -26.293 20.152 34.326 1.00 41.24 302 ALA B C 1
ATOM 2796 O O . ALA B 1 182 ? -27.073 21.004 34.767 1.00 42.24 302 ALA B O 1
ATOM 2798 N N . LEU B 1 183 ? -26.347 19.709 33.073 1.00 41.79 303 LEU B N 1
ATOM 2799 C CA . LEU B 1 183 ? -27.368 20.180 32.118 1.00 43.52 303 LEU B CA 1
ATOM 2800 C C . LEU B 1 183 ? -28.787 19.790 32.546 1.00 44.77 303 LEU B C 1
ATOM 2801 O O . LEU B 1 183 ? -29.708 20.607 32.522 1.00 43.47 303 LEU B O 1
ATOM 2806 N N . VAL B 1 184 ? -28.969 18.543 32.949 1.00 44.71 304 VAL B N 1
ATOM 2807 C CA . VAL B 1 184 ? -30.292 18.123 33.380 1.00 44.70 304 VAL B CA 1
ATOM 2808 C C . VAL B 1 184 ? -30.748 18.957 34.583 1.00 46.65 304 VAL B C 1
ATOM 2809 O O . VAL B 1 184 ? -31.929 19.315 34.680 1.00 48.20 304 VAL B O 1
ATOM 2813 N N . ASP B 1 185 ? -29.818 19.288 35.481 1.00 45.99 305 ASP B N 1
ATOM 2814 C CA . ASP B 1 185 ? -30.135 20.103 36.661 1.00 49.51 305 ASP B CA 1
ATOM 2815 C C . ASP B 1 185 ? -30.470 21.577 36.283 1.00 52.73 305 ASP B C 1
ATOM 2816 O O . ASP B 1 185 ? -31.130 22.273 37.066 1.00 51.61 305 ASP B O 1
ATOM 2821 N N . LYS B 1 186 ? -30.023 22.018 35.099 1.00 53.93 306 LYS B N 1
ATOM 2822 C CA . LYS B 1 186 ? -30.362 23.336 34.504 1.00 57.38 306 LYS B CA 1
ATOM 2823 C C . LYS B 1 186 ? -31.394 23.250 33.367 1.00 58.42 306 LYS B C 1
ATOM 2824 O O . LYS B 1 186 ? -32.419 22.565 33.461 1.00 62.61 306 LYS B O 1
#

Secondary structure (DSSP, 8-state):
-PPP-HHHHHHHS---BTTEEEPPPEETT-HHHHHHHHHHHHHHHT-TT--EEEEEEESSS-EEEEEE---PEEEEEE-TT-GGGGGGGHHHHHHHHHHHT--GGGEEEEEE--SS----GGGHHHHHHHHHHHHHHHTT--GGGS-HHHHHHHHHHTTGGGHHHHHHHHHHHHH-/-PPP-HHHHHHHS---BTTEEEPPPEESS-TTTTTTTHHHHHHHHT-TT--EEEEEEESSS-EEEEEE---EEEEE-TT-HHHHGGGHHHHHHHHHHTT--GGG-EEEEE--SS----GGGHHHHHHHHHHHHHHHTT--GGGS-HHHHHHHHHHTTGGGHHHHHHHHHHHHHHH-

Organism: Legionella pneumophila subsp. pneumophila (strain Philadelphia 1 / ATCC 33152 / DSM 7513) (NCBI:txid272624)